Protein AF-A0A256BP93-F1 (afdb_monomer)

Secondary structure (DSSP, 8-state):
----SSSSTTSS-----------S-----S------PPPPPP----SS-SEEEE--HHHHHHHHHHHTT-HHHHHHHHHHTTIIIIITTHHHHHHHHHHHHHHTT---STTSHHHHHHHHHTTSS-B-TT--TTPPEEEEHHHHHHHHHHHHHHHHHHHHHHTSS-HHHHHHHHHHHHHHHH-HHHHHHHHHHHHHHHTT-

pLDDT: mean 73.93, std 20.54, range [26.75, 94.38]

Sequence (201 aa):
MKKIFLSILASVISFAGISPVFAGTAPVQPGCQTSSSPILLNIPPKAQSNLLSIDISNAIALLLNSANTNADISNVVVLLSNGNGSGTGVQTAQSALSASFANLGINVGAGSPASSLIDALTGLIPANFNAGDGQTQSVDLQKLFLAIESFNQIVNELANIANGSDPVAAEKALASLNALSTNQAFTTLSTTLASISKDLK

Structure (mmCIF, N/CA/C/O backbone):
data_AF-A0A256BP93-F1
#
_entry.id   AF-A0A256BP93-F1
#
loop_
_atom_site.group_PDB
_atom_site.id
_atom_site.type_symbol
_atom_site.label_atom_id
_atom_site.label_alt_id
_atom_site.label_comp_id
_atom_site.label_asym_id
_atom_site.label_entity_id
_atom_site.label_seq_id
_atom_site.pdbx_PDB_ins_code
_atom_site.Cartn_x
_atom_site.Cartn_y
_atom_site.Cartn_z
_atom_site.occupancy
_atom_site.B_iso_or_equiv
_atom_site.auth_seq_id
_atom_site.auth_comp_id
_atom_site.auth_asym_id
_atom_site.auth_atom_id
_atom_site.pdbx_PDB_model_num
ATOM 1 N N . MET A 1 1 ? 40.944 11.678 -2.476 1.00 37.34 1 MET A N 1
ATOM 2 C CA . MET A 1 1 ? 40.194 11.466 -1.217 1.00 37.34 1 MET A CA 1
ATOM 3 C C . MET A 1 1 ? 38.775 11.003 -1.547 1.00 37.34 1 MET A C 1
ATOM 5 O O . MET A 1 1 ? 37.973 11.833 -1.940 1.00 37.34 1 MET A O 1
ATOM 9 N N . LYS A 1 2 ? 38.478 9.696 -1.475 1.00 34.38 2 LYS A N 1
ATOM 10 C CA . LYS A 1 2 ? 37.119 9.122 -1.615 1.00 34.38 2 LYS A CA 1
ATOM 11 C C . LYS A 1 2 ? 37.065 7.780 -0.867 1.00 34.38 2 LYS A C 1
ATOM 13 O O . LYS A 1 2 ? 37.331 6.749 -1.469 1.00 34.38 2 LYS A O 1
ATOM 18 N N . LYS A 1 3 ? 36.824 7.797 0.450 1.00 35.94 3 LYS A N 1
ATOM 19 C CA . LYS A 1 3 ? 36.634 6.589 1.282 1.00 35.94 3 LYS A CA 1
ATOM 20 C C . LYS A 1 3 ? 35.800 6.889 2.544 1.00 35.94 3 LYS A C 1
ATOM 22 O O . LYS A 1 3 ? 36.335 6.744 3.629 1.00 35.94 3 LYS A O 1
ATOM 27 N N . ILE A 1 4 ? 34.542 7.345 2.447 1.00 41.62 4 ILE A N 1
ATOM 28 C CA . ILE A 1 4 ? 33.650 7.448 3.636 1.00 41.62 4 ILE A CA 1
ATOM 29 C C . ILE A 1 4 ? 32.151 7.305 3.272 1.00 41.62 4 ILE A C 1
ATOM 31 O O . ILE A 1 4 ? 31.358 8.167 3.615 1.00 41.62 4 ILE A O 1
ATOM 35 N N . PHE A 1 5 ? 31.721 6.247 2.570 1.00 34.34 5 PHE A N 1
ATOM 36 C CA . PHE A 1 5 ? 30.269 6.016 2.373 1.00 34.34 5 PHE A CA 1
ATOM 37 C C . PHE A 1 5 ? 29.809 4.553 2.484 1.00 34.34 5 PHE A C 1
ATOM 39 O O . PHE A 1 5 ? 28.690 4.235 2.107 1.00 34.34 5 PHE A O 1
ATOM 46 N N . LEU A 1 6 ? 30.627 3.658 3.054 1.00 32.50 6 LEU A N 1
ATOM 47 C CA . LEU A 1 6 ? 30.281 2.232 3.181 1.00 32.50 6 LEU A CA 1
ATOM 48 C C . LEU A 1 6 ? 29.902 1.775 4.605 1.00 32.50 6 LEU A C 1
ATOM 50 O O . LEU A 1 6 ? 29.834 0.577 4.848 1.00 32.50 6 LEU A O 1
ATOM 54 N N . SER A 1 7 ? 29.655 2.696 5.547 1.00 29.22 7 SER A N 1
ATOM 55 C CA . SER A 1 7 ? 29.463 2.345 6.971 1.00 29.22 7 SER A CA 1
ATOM 56 C C . SER A 1 7 ? 28.107 2.694 7.592 1.00 29.22 7 SER A C 1
ATOM 58 O O . SER A 1 7 ? 27.948 2.478 8.786 1.00 29.22 7 SER A O 1
ATOM 60 N N . ILE A 1 8 ? 27.116 3.181 6.837 1.00 37.47 8 ILE A N 1
ATOM 61 C CA . ILE A 1 8 ? 25.803 3.544 7.423 1.00 37.47 8 ILE A CA 1
ATOM 62 C C . ILE A 1 8 ? 24.703 2.500 7.129 1.00 37.47 8 ILE A C 1
ATOM 64 O O . ILE A 1 8 ? 23.657 2.519 7.762 1.00 37.47 8 ILE A O 1
ATOM 68 N N . LEU A 1 9 ? 24.941 1.507 6.260 1.00 32.66 9 LEU A N 1
ATOM 69 C CA . LEU A 1 9 ? 23.905 0.532 5.866 1.00 32.66 9 LEU A CA 1
ATOM 70 C C . LEU A 1 9 ? 23.869 -0.762 6.710 1.00 32.66 9 LEU A C 1
ATOM 72 O O . LEU A 1 9 ? 23.101 -1.667 6.413 1.00 32.66 9 LEU A O 1
ATOM 76 N N . ALA A 1 10 ? 24.679 -0.872 7.766 1.00 33.22 10 ALA A N 1
ATOM 77 C CA . ALA A 1 10 ? 24.781 -2.101 8.565 1.00 33.22 10 ALA A CA 1
ATOM 78 C C . ALA A 1 10 ? 24.051 -2.057 9.923 1.00 33.22 10 ALA A C 1
ATOM 80 O O . ALA A 1 10 ? 24.182 -3.007 10.690 1.00 33.22 10 ALA A O 1
ATOM 81 N N . SER A 1 11 ? 23.312 -0.990 10.264 1.00 29.69 11 SER A N 1
ATOM 82 C CA . SER A 1 11 ? 22.785 -0.826 11.633 1.00 29.69 11 SER A CA 1
ATOM 83 C C . SER A 1 11 ? 21.268 -0.872 11.806 1.00 29.69 11 SER A C 1
ATOM 85 O O . SER A 1 11 ? 20.808 -0.600 12.913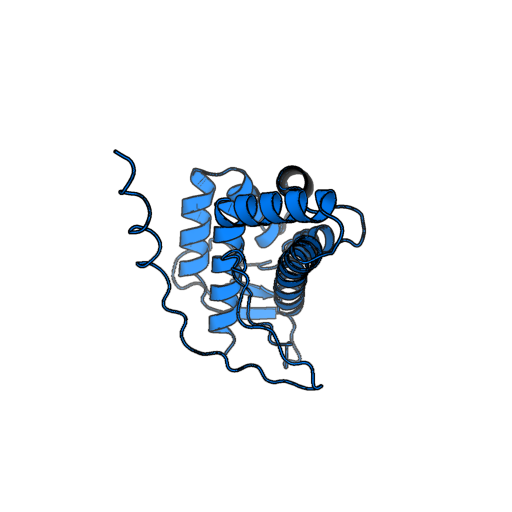 1.00 29.69 11 SER A O 1
ATOM 87 N N . VAL A 1 12 ? 20.466 -1.219 10.797 1.00 39.75 12 VAL A N 1
ATOM 88 C CA . VAL A 1 12 ? 19.022 -1.402 11.018 1.00 39.75 12 VAL A CA 1
ATOM 89 C C . VAL A 1 12 ? 18.515 -2.599 10.217 1.00 39.75 12 VAL A C 1
ATOM 91 O O . VAL A 1 12 ? 18.620 -2.630 8.997 1.00 39.75 12 VAL A O 1
ATOM 94 N N . ILE A 1 13 ? 17.924 -3.547 10.950 1.00 37.88 13 ILE A N 1
ATOM 95 C CA . ILE A 1 13 ? 17.252 -4.786 10.523 1.00 37.88 13 ILE A CA 1
ATOM 96 C C . ILE A 1 13 ? 18.172 -6.005 10.313 1.00 37.88 13 ILE A C 1
ATOM 98 O O . ILE A 1 13 ? 18.393 -6.497 9.210 1.00 37.88 13 ILE A O 1
ATOM 102 N N . SER A 1 14 ? 18.598 -6.596 11.430 1.00 28.48 14 SER A N 1
ATOM 103 C CA . SER A 1 14 ? 18.902 -8.028 11.498 1.00 28.48 14 SER A CA 1
ATOM 104 C C . SER A 1 14 ? 17.602 -8.830 11.341 1.00 28.48 14 SER A C 1
ATOM 106 O O . SER A 1 14 ? 16.957 -9.154 12.334 1.00 28.48 14 SER A O 1
ATOM 108 N N . PHE A 1 15 ? 17.201 -9.161 10.112 1.00 34.25 15 PHE A N 1
ATOM 109 C CA . PHE A 1 15 ? 16.265 -10.265 9.868 1.00 34.25 15 PHE A CA 1
ATOM 110 C C . PHE A 1 15 ? 17.076 -11.497 9.467 1.00 34.25 15 PHE A C 1
ATOM 112 O O . PHE A 1 15 ? 17.321 -11.776 8.297 1.00 34.25 15 PHE A O 1
ATOM 119 N N . ALA A 1 16 ? 17.551 -12.218 10.479 1.00 34.84 16 ALA A N 1
ATOM 120 C CA . ALA A 1 16 ? 18.048 -13.569 10.301 1.00 34.84 16 ALA A CA 1
ATOM 121 C C . ALA A 1 16 ? 16.851 -14.526 10.194 1.00 34.84 16 ALA A C 1
ATOM 123 O O . ALA A 1 16 ? 16.022 -14.584 11.098 1.00 34.84 16 ALA A O 1
ATOM 124 N N . GLY A 1 17 ? 16.808 -15.309 9.115 1.00 31.30 17 GLY A N 1
ATOM 125 C CA . GLY A 1 17 ? 16.142 -16.611 9.104 1.00 31.30 17 GLY A CA 1
ATOM 126 C C . GLY A 1 17 ? 14.740 -16.670 8.500 1.00 31.30 17 GLY A C 1
ATOM 127 O O . GLY A 1 17 ? 13.763 -16.833 9.220 1.00 31.30 17 GLY A O 1
ATOM 128 N N . ILE A 1 18 ? 14.660 -16.735 7.171 1.00 30.97 18 ILE A N 1
ATOM 129 C CA . ILE A 1 18 ? 13.741 -17.675 6.518 1.00 30.97 18 ILE A CA 1
ATOM 130 C C . ILE A 1 18 ? 14.537 -18.491 5.500 1.00 30.97 18 ILE A C 1
ATOM 132 O O . ILE A 1 18 ? 15.129 -17.960 4.566 1.00 30.97 18 ILE A O 1
ATOM 136 N N . SER A 1 19 ? 14.614 -19.796 5.757 1.00 26.75 19 SER A N 1
ATOM 137 C CA . SER A 1 19 ? 15.169 -20.780 4.828 1.00 26.75 19 SER A CA 1
ATOM 138 C C . SER A 1 19 ? 14.304 -20.834 3.562 1.00 26.75 19 SER A C 1
ATOM 140 O O . SER A 1 19 ? 13.080 -20.733 3.679 1.00 26.75 19 SER A O 1
ATOM 142 N N . PRO A 1 20 ? 14.883 -21.032 2.366 1.00 37.22 20 PRO A N 1
ATOM 143 C CA . PRO A 1 20 ? 14.096 -21.206 1.158 1.00 37.22 20 PRO A CA 1
ATOM 144 C C . PRO A 1 20 ? 13.461 -22.600 1.187 1.00 37.22 20 PRO A C 1
ATOM 146 O O . PRO A 1 20 ? 14.155 -23.613 1.103 1.00 37.22 20 PRO A O 1
ATOM 149 N N . VAL A 1 21 ? 12.136 -22.673 1.298 1.00 31.62 21 VAL A N 1
ATOM 150 C CA . VAL A 1 21 ? 11.412 -23.901 0.950 1.00 31.62 21 VAL A CA 1
ATOM 151 C C . VAL A 1 21 ? 11.344 -23.945 -0.574 1.00 31.62 21 VAL A C 1
ATOM 153 O O . VAL A 1 21 ? 10.449 -23.380 -1.195 1.00 31.62 21 VAL A O 1
ATOM 156 N N . PHE A 1 22 ? 12.357 -24.569 -1.174 1.00 36.31 22 PHE A N 1
ATOM 157 C CA . PHE A 1 22 ? 12.370 -24.946 -2.583 1.00 36.31 22 PHE A CA 1
ATOM 158 C C . PHE A 1 22 ? 11.356 -26.069 -2.826 1.00 36.31 22 PHE A C 1
ATOM 160 O O . PHE A 1 22 ? 11.471 -27.150 -2.250 1.00 36.31 22 PHE A O 1
ATOM 167 N N . ALA A 1 23 ? 10.439 -25.857 -3.765 1.00 31.73 23 ALA A N 1
ATOM 168 C CA . ALA A 1 23 ? 9.921 -26.929 -4.602 1.00 31.73 23 ALA A CA 1
ATOM 169 C C . ALA A 1 23 ? 10.360 -26.624 -6.040 1.00 31.73 23 ALA A C 1
ATOM 171 O O . ALA A 1 23 ? 9.904 -25.653 -6.633 1.00 31.73 23 ALA A O 1
ATOM 172 N N . GLY A 1 24 ? 11.270 -27.439 -6.578 1.00 28.80 24 GLY A N 1
ATOM 173 C CA . GLY A 1 24 ? 11.718 -27.366 -7.973 1.00 28.80 24 GLY A CA 1
ATOM 174 C C . GLY A 1 24 ? 13.137 -26.821 -8.140 1.00 28.80 24 GLY A C 1
ATOM 175 O O . GLY A 1 24 ? 13.420 -25.657 -7.890 1.00 28.80 24 GLY A O 1
ATOM 176 N N . THR A 1 25 ? 14.041 -27.697 -8.562 1.00 36.97 25 THR A N 1
ATOM 177 C CA . THR A 1 25 ? 15.478 -27.484 -8.759 1.00 36.97 25 THR A CA 1
ATOM 178 C C . THR A 1 25 ? 15.810 -26.374 -9.763 1.00 36.97 25 THR A C 1
ATOM 180 O O . THR A 1 25 ? 15.663 -26.570 -10.968 1.00 36.97 25 THR A O 1
ATOM 183 N N . ALA A 1 26 ? 16.374 -25.267 -9.280 1.00 30.84 26 ALA A N 1
ATOM 184 C CA . ALA A 1 26 ? 17.277 -24.409 -10.046 1.00 30.84 26 ALA A CA 1
ATOM 185 C C . ALA A 1 26 ? 18.326 -23.813 -9.083 1.00 30.84 26 ALA A C 1
ATOM 187 O O . ALA A 1 26 ? 17.942 -23.273 -8.043 1.00 30.84 26 ALA A O 1
ATOM 188 N N . PRO A 1 27 ? 19.639 -23.931 -9.359 1.00 34.41 27 PRO A N 1
ATOM 189 C CA . PRO A 1 27 ? 20.664 -23.361 -8.495 1.00 34.41 27 PRO A CA 1
ATOM 190 C C . PRO A 1 27 ? 20.625 -21.833 -8.607 1.00 34.41 27 PRO A C 1
ATOM 192 O O . PRO A 1 27 ? 20.963 -21.264 -9.642 1.00 34.41 27 PRO A O 1
ATOM 195 N N . VAL A 1 28 ? 20.196 -21.166 -7.536 1.00 32.66 28 VAL A N 1
ATOM 196 C CA . VAL A 1 28 ? 20.256 -19.705 -7.427 1.00 32.66 28 VAL A CA 1
ATOM 197 C C . VAL A 1 28 ? 21.718 -19.308 -7.241 1.00 32.66 28 VAL A C 1
ATOM 199 O O . VAL A 1 28 ? 22.362 -19.672 -6.257 1.00 32.66 28 VAL A O 1
ATOM 202 N N . GLN A 1 29 ? 22.243 -18.583 -8.225 1.00 28.38 29 GLN A N 1
ATOM 203 C CA . GLN A 1 29 ? 23.582 -18.014 -8.215 1.00 28.38 29 GLN A CA 1
ATOM 204 C C . GLN A 1 29 ? 23.707 -16.993 -7.065 1.00 28.38 29 GLN A C 1
ATOM 206 O O . GLN A 1 29 ? 22.918 -16.046 -7.004 1.00 28.38 29 GLN A O 1
ATOM 211 N N . PRO A 1 30 ? 24.682 -17.140 -6.150 1.00 36.59 30 PRO A N 1
ATOM 212 C CA . PRO A 1 30 ? 24.922 -16.164 -5.099 1.00 36.59 30 PRO A CA 1
ATOM 213 C C . PRO A 1 30 ? 25.643 -14.961 -5.708 1.00 36.59 30 PRO A C 1
ATOM 215 O O . PRO A 1 30 ? 26.850 -14.990 -5.933 1.00 36.59 30 PRO A O 1
ATOM 218 N N . GLY A 1 31 ? 24.891 -13.904 -6.005 1.00 37.81 31 GLY A N 1
ATOM 219 C CA . GLY A 1 31 ? 25.471 -12.637 -6.435 1.00 37.81 31 GLY A CA 1
ATOM 220 C C . GLY A 1 31 ? 24.555 -11.820 -7.328 1.00 37.81 31 GLY A C 1
ATOM 221 O O . GLY A 1 31 ? 24.750 -11.801 -8.533 1.00 37.81 31 GLY A O 1
ATOM 222 N N . CYS A 1 32 ? 23.596 -11.123 -6.726 1.00 31.23 32 CYS A N 1
ATOM 223 C CA . CYS A 1 32 ? 23.203 -9.775 -7.128 1.00 31.23 32 CYS A CA 1
ATOM 224 C C . CYS A 1 32 ? 22.372 -9.183 -5.992 1.00 31.23 32 CYS A C 1
ATOM 226 O O . CYS A 1 32 ? 21.470 -9.828 -5.464 1.00 31.23 32 CYS A O 1
ATOM 228 N N . GLN A 1 33 ? 22.760 -7.992 -5.544 1.00 35.41 33 GLN A N 1
ATOM 229 C CA . GLN A 1 33 ? 22.125 -7.298 -4.436 1.00 35.41 33 GLN A CA 1
ATOM 230 C C . GLN A 1 33 ? 20.677 -6.986 -4.811 1.00 35.41 33 GLN A C 1
ATOM 232 O O . GLN A 1 33 ? 20.420 -6.117 -5.639 1.00 35.41 33 GLN A O 1
ATOM 237 N N . THR A 1 34 ? 19.736 -7.698 -4.199 1.00 40.28 34 THR A N 1
ATOM 238 C CA . THR A 1 34 ? 18.331 -7.315 -4.222 1.00 40.28 34 THR A CA 1
ATOM 239 C C . THR A 1 34 ? 18.196 -6.040 -3.405 1.00 40.28 34 THR A C 1
ATOM 241 O O . THR A 1 34 ? 18.600 -5.995 -2.240 1.00 40.28 34 THR A O 1
ATOM 244 N N . SER A 1 35 ? 17.656 -5.002 -4.032 1.00 39.03 35 SER A N 1
ATOM 245 C CA . SER A 1 35 ? 17.086 -3.841 -3.362 1.00 39.03 35 SER A CA 1
ATOM 246 C C . SER A 1 35 ? 16.358 -4.267 -2.086 1.00 39.03 35 SER A C 1
ATOM 248 O O . SER A 1 35 ? 15.567 -5.208 -2.072 1.00 39.03 35 SER A O 1
ATOM 250 N N . SER A 1 36 ? 16.667 -3.583 -0.991 1.00 43.09 36 SER A N 1
ATOM 251 C CA . SER A 1 36 ? 16.151 -3.811 0.359 1.00 43.09 36 SER A CA 1
ATOM 252 C C . SER A 1 36 ? 14.689 -3.365 0.506 1.00 43.09 36 SER A C 1
ATOM 254 O O . SER A 1 36 ? 14.348 -2.597 1.403 1.00 43.09 36 SER A O 1
ATOM 256 N N . SER A 1 37 ? 13.822 -3.810 -0.402 1.00 46.88 37 SER A N 1
ATOM 257 C CA . SER A 1 37 ? 12.376 -3.655 -0.290 1.00 46.88 37 SER A CA 1
ATOM 258 C C . SER A 1 37 ? 11.826 -4.822 0.543 1.00 46.88 37 SER A C 1
ATOM 260 O O . SER A 1 37 ? 12.152 -5.975 0.257 1.00 46.88 37 SER A O 1
ATOM 262 N N . PRO A 1 38 ? 11.032 -4.562 1.594 1.00 57.81 38 PRO A N 1
ATOM 263 C CA . PRO A 1 38 ? 10.507 -5.618 2.454 1.00 57.81 38 PRO A CA 1
ATOM 264 C C . PRO A 1 38 ? 9.572 -6.549 1.666 1.00 57.81 38 PRO A C 1
ATOM 266 O O . PRO A 1 38 ? 8.728 -6.075 0.916 1.00 57.81 38 PRO A O 1
ATOM 269 N N . ILE A 1 39 ? 9.693 -7.866 1.857 1.00 67.44 39 ILE A N 1
ATOM 270 C CA . ILE A 1 39 ? 8.685 -8.852 1.435 1.00 67.44 39 ILE A CA 1
ATOM 271 C C . ILE A 1 39 ? 7.891 -9.251 2.676 1.00 67.44 39 ILE A C 1
ATOM 273 O O . ILE A 1 39 ? 8.468 -9.622 3.700 1.00 67.44 39 ILE A O 1
ATOM 277 N N . LEU A 1 40 ? 6.567 -9.159 2.597 1.00 68.25 40 LEU A N 1
ATOM 278 C CA . LEU A 1 40 ? 5.666 -9.439 3.708 1.00 68.25 40 LEU A CA 1
ATOM 279 C C . LEU A 1 40 ? 5.287 -10.923 3.741 1.00 68.25 40 LEU A C 1
ATOM 281 O O . LEU A 1 40 ? 5.015 -11.536 2.708 1.00 68.25 40 LEU A O 1
ATOM 285 N N . LEU A 1 41 ? 5.234 -11.515 4.935 1.00 67.44 41 LEU A N 1
ATOM 286 C CA . LEU A 1 41 ? 4.726 -12.876 5.094 1.00 67.44 41 LEU A CA 1
ATOM 287 C C . LEU A 1 41 ? 3.217 -12.887 4.822 1.00 67.44 41 LEU A C 1
ATOM 289 O O . LEU A 1 41 ? 2.474 -12.181 5.497 1.00 67.44 41 LEU A O 1
ATOM 293 N N . ASN A 1 42 ? 2.767 -13.714 3.877 1.00 57.09 42 ASN A N 1
ATOM 294 C CA . ASN A 1 42 ? 1.348 -13.856 3.565 1.00 57.09 42 ASN A CA 1
ATOM 295 C C . ASN A 1 42 ? 0.780 -15.142 4.183 1.00 57.09 42 ASN A C 1
ATOM 297 O O . ASN A 1 42 ? 1.268 -16.235 3.890 1.00 57.09 42 ASN A O 1
ATOM 301 N N . ILE A 1 43 ? -0.233 -15.020 5.044 1.00 60.91 43 ILE A N 1
ATOM 302 C CA . ILE A 1 43 ? -0.912 -16.159 5.675 1.00 60.91 43 ILE A CA 1
ATOM 303 C C . ILE A 1 43 ? -2.372 -16.135 5.218 1.00 60.91 43 ILE A C 1
ATOM 305 O O . ILE A 1 43 ? -3.081 -15.185 5.550 1.00 60.91 43 ILE A O 1
ATOM 309 N N . PRO A 1 44 ? -2.846 -17.152 4.474 1.00 59.59 44 PRO A N 1
ATOM 310 C CA . PRO A 1 44 ? -4.236 -17.192 4.047 1.00 59.59 44 PRO A CA 1
ATOM 311 C C . PRO A 1 44 ? -5.171 -17.294 5.263 1.00 59.59 44 PRO A C 1
ATOM 313 O O . PRO A 1 44 ? -4.854 -18.017 6.219 1.00 59.59 44 PRO A O 1
ATOM 316 N N . PRO A 1 45 ? -6.326 -16.605 5.246 1.00 56.31 45 PRO A N 1
ATOM 317 C CA . PRO A 1 45 ? -7.283 -16.666 6.341 1.00 56.31 45 PRO A CA 1
ATOM 318 C C . PRO A 1 45 ? -7.807 -18.099 6.526 1.00 56.31 45 PRO A C 1
ATOM 320 O O . PRO A 1 45 ? -8.177 -18.770 5.565 1.00 56.31 45 PRO A O 1
ATOM 323 N N . LYS A 1 46 ? -7.835 -18.576 7.779 1.00 55.44 46 LYS A N 1
ATOM 324 C CA . LYS A 1 46 ? -8.340 -19.913 8.157 1.00 55.44 46 LYS A CA 1
ATOM 325 C C . LYS A 1 46 ? -9.755 -19.901 8.769 1.00 55.44 46 LYS A C 1
ATOM 327 O O . LYS A 1 46 ? -10.281 -20.970 9.063 1.00 55.44 46 LYS A O 1
ATOM 332 N N . ALA A 1 47 ? -10.352 -18.729 9.011 1.00 52.88 47 ALA A N 1
ATOM 333 C CA . ALA A 1 47 ? -11.570 -18.569 9.819 1.00 52.88 47 ALA A CA 1
ATOM 334 C C . ALA A 1 47 ? -12.866 -18.402 8.993 1.00 52.88 47 ALA A C 1
ATOM 336 O O . ALA A 1 47 ? -12.827 -17.958 7.852 1.00 52.88 47 ALA A O 1
ATOM 337 N N . GLN A 1 48 ? -14.023 -18.710 9.606 1.00 53.00 48 GLN A N 1
ATOM 338 C CA . GLN A 1 48 ? -15.377 -18.517 9.043 1.00 53.00 48 GLN A CA 1
ATOM 339 C C . GLN A 1 48 ? -15.848 -17.045 8.998 1.00 53.00 48 GLN A C 1
ATOM 341 O O . GLN A 1 48 ? -16.841 -16.757 8.335 1.00 53.00 48 GLN A O 1
ATOM 346 N N . SER A 1 49 ? -15.172 -16.125 9.701 1.00 62.22 49 SER A N 1
ATOM 347 C CA . SER A 1 49 ? -15.464 -14.681 9.698 1.00 62.22 49 SER A CA 1
ATOM 348 C C . SER A 1 49 ? -14.320 -13.915 9.044 1.00 62.22 49 SER A C 1
ATOM 350 O O . SER A 1 49 ? -13.164 -14.099 9.425 1.00 62.22 49 SER A O 1
ATOM 352 N N . ASN A 1 50 ? -14.651 -13.027 8.102 1.00 75.88 50 ASN A N 1
ATOM 353 C CA . ASN A 1 50 ? -13.681 -12.144 7.452 1.00 75.88 50 ASN A CA 1
ATOM 354 C C . ASN A 1 50 ? -13.242 -10.988 8.357 1.00 75.88 50 ASN A C 1
ATOM 356 O O . ASN A 1 50 ? -12.162 -10.451 8.151 1.00 75.88 50 ASN A O 1
ATOM 360 N N . LEU A 1 51 ? -14.047 -10.611 9.355 1.00 81.56 51 LEU A N 1
ATOM 361 C CA . LEU A 1 51 ? -13.696 -9.559 10.306 1.00 81.56 51 LEU A CA 1
ATOM 362 C C . LEU A 1 51 ? -13.090 -10.165 11.566 1.00 81.56 51 LEU A C 1
ATOM 364 O O . LEU A 1 51 ? -13.678 -11.068 12.173 1.00 81.56 51 LEU A O 1
ATOM 368 N N . LEU A 1 52 ? -11.942 -9.626 11.965 1.00 82.44 52 LEU A N 1
ATOM 369 C CA . LEU A 1 52 ? -11.249 -9.969 13.195 1.00 82.44 52 LEU A CA 1
ATOM 370 C C . LEU A 1 52 ? -11.069 -8.723 14.062 1.00 82.44 52 LEU A C 1
ATOM 372 O O . LEU A 1 52 ? -10.579 -7.701 13.590 1.00 82.44 52 LEU A O 1
ATOM 376 N N . SER A 1 53 ? -11.433 -8.824 15.338 1.00 83.81 53 SER A N 1
ATOM 377 C CA . SER A 1 53 ? -11.162 -7.778 16.325 1.00 83.81 53 SER A CA 1
ATOM 378 C C . SER A 1 53 ? -9.780 -7.990 16.937 1.00 83.81 53 SER A C 1
ATOM 380 O O . SER A 1 53 ? -9.575 -8.980 17.638 1.00 83.81 53 SER A O 1
ATOM 382 N N . ILE A 1 54 ? -8.848 -7.069 16.688 1.00 81.19 54 ILE A N 1
ATOM 383 C CA . ILE A 1 54 ? -7.467 -7.127 17.195 1.00 81.19 54 ILE A CA 1
ATOM 384 C C . ILE A 1 54 ? -7.031 -5.793 17.799 1.00 81.19 54 ILE A C 1
ATOM 386 O O . ILE A 1 54 ? -7.486 -4.729 17.375 1.00 81.19 54 ILE A O 1
ATOM 390 N N . ASP A 1 55 ? -6.138 -5.835 18.785 1.00 82.50 55 ASP A N 1
ATOM 391 C CA . ASP A 1 55 ? -5.497 -4.628 19.308 1.00 82.50 55 ASP A CA 1
ATOM 392 C C . ASP A 1 55 ? -4.269 -4.273 18.462 1.00 82.50 55 ASP A C 1
ATOM 394 O O . ASP A 1 55 ? -3.196 -4.844 18.619 1.00 82.50 55 ASP A O 1
ATOM 398 N N . ILE A 1 56 ? -4.449 -3.309 17.561 1.00 81.19 56 ILE A N 1
ATOM 399 C CA . ILE A 1 56 ? -3.387 -2.722 16.729 1.00 81.19 56 ILE A CA 1
ATOM 400 C C . ILE A 1 56 ? -3.206 -1.229 17.034 1.00 81.19 56 ILE A C 1
ATOM 402 O O . ILE A 1 56 ? -2.741 -0.467 16.182 1.00 81.19 56 ILE A O 1
ATOM 406 N N . SER A 1 57 ? -3.571 -0.795 18.247 1.00 80.31 57 SER A N 1
ATOM 407 C CA . SER A 1 57 ? -3.582 0.620 18.655 1.00 80.31 57 SER A CA 1
ATOM 408 C C . SER A 1 57 ? -2.236 1.307 18.394 1.00 80.31 57 SER A C 1
ATOM 410 O O . SER A 1 57 ? -2.191 2.399 17.831 1.00 80.31 57 SER A O 1
ATOM 412 N N . ASN A 1 58 ? -1.126 0.615 18.675 1.00 81.00 58 ASN A N 1
ATOM 413 C CA . ASN A 1 58 ? 0.229 1.117 18.422 1.00 81.00 58 ASN A CA 1
ATOM 414 C C . ASN A 1 58 ? 0.514 1.351 16.928 1.00 81.00 58 ASN A C 1
ATOM 416 O O . ASN A 1 58 ? 1.113 2.363 16.563 1.00 81.00 58 ASN A O 1
ATOM 420 N N . ALA A 1 59 ? 0.084 0.436 16.052 1.00 83.00 59 ALA A N 1
ATOM 421 C CA . ALA A 1 59 ? 0.280 0.574 14.609 1.00 83.00 59 ALA A CA 1
ATOM 422 C C . ALA A 1 59 ? -0.545 1.743 14.046 1.00 83.00 59 ALA A C 1
ATOM 424 O O . ALA A 1 59 ? -0.049 2.504 13.214 1.00 83.00 59 ALA A O 1
ATOM 425 N N . ILE A 1 60 ? -1.772 1.925 14.547 1.00 85.19 60 ILE A N 1
ATOM 426 C CA . ILE A 1 60 ? -2.640 3.054 14.191 1.00 85.19 60 ILE A CA 1
ATOM 427 C C . ILE A 1 60 ? -2.059 4.379 14.690 1.00 85.19 60 ILE A C 1
ATOM 429 O O . ILE A 1 60 ? -2.001 5.337 13.923 1.00 85.19 60 ILE A O 1
ATOM 433 N N . ALA A 1 61 ? -1.561 4.439 15.927 1.00 83.75 61 ALA A N 1
ATOM 434 C CA . ALA A 1 61 ? -0.946 5.644 16.480 1.00 83.75 61 ALA A CA 1
ATOM 435 C C . ALA A 1 61 ? 0.291 6.083 15.674 1.00 83.75 61 ALA A C 1
ATOM 437 O O . ALA A 1 61 ? 0.432 7.259 15.336 1.00 83.75 61 ALA A O 1
ATOM 438 N N . LEU A 1 62 ? 1.167 5.141 15.303 1.00 83.75 62 LEU A N 1
ATOM 439 C CA . LEU A 1 62 ? 2.330 5.422 14.449 1.00 83.75 62 LEU A CA 1
ATOM 440 C C . LEU A 1 62 ? 1.920 5.942 13.064 1.00 83.75 62 LEU A C 1
ATOM 442 O O . LEU A 1 62 ? 2.520 6.898 12.557 1.00 83.75 62 LEU A O 1
ATOM 446 N N . LEU A 1 63 ? 0.889 5.338 12.470 1.00 86.38 63 LEU A N 1
ATOM 447 C CA . LEU A 1 63 ? 0.351 5.752 11.179 1.00 86.38 63 LEU A CA 1
ATOM 448 C C . LEU A 1 63 ? -0.235 7.171 11.245 1.00 86.38 63 LEU A C 1
ATOM 450 O O . LEU A 1 63 ? 0.118 8.015 10.424 1.00 86.38 63 LEU A O 1
ATOM 454 N N . LEU A 1 64 ? -1.072 7.456 12.246 1.00 88.06 64 LEU A N 1
ATOM 455 C CA . LEU A 1 64 ? -1.700 8.764 12.456 1.00 88.06 64 LEU A CA 1
ATOM 456 C C . LEU A 1 64 ? -0.676 9.870 12.721 1.00 88.06 64 LEU A C 1
ATOM 458 O O . LEU A 1 64 ? -0.770 10.952 12.144 1.00 88.06 64 LEU A O 1
ATOM 462 N N . ASN A 1 65 ? 0.346 9.593 13.533 1.00 86.50 65 ASN A N 1
ATOM 463 C CA . ASN A 1 65 ? 1.430 10.544 13.780 1.00 86.50 65 ASN A CA 1
ATOM 464 C C . ASN A 1 65 ? 2.185 10.891 12.490 1.00 86.50 65 ASN A C 1
ATOM 466 O O . ASN A 1 65 ? 2.545 12.049 12.275 1.00 86.50 65 ASN A O 1
ATOM 470 N N . SER A 1 66 ? 2.385 9.902 11.617 1.00 85.94 66 SER A N 1
ATOM 471 C CA . SER A 1 66 ? 3.050 10.089 10.324 1.00 85.94 66 SER A CA 1
ATOM 472 C C . SER A 1 66 ? 2.152 10.793 9.294 1.00 85.94 66 SER A C 1
ATOM 474 O O . SER A 1 66 ? 2.649 11.539 8.452 1.00 85.94 66 SER A O 1
ATOM 476 N N . ALA A 1 67 ? 0.830 10.616 9.375 1.00 85.56 67 ALA A N 1
ATOM 477 C CA . ALA A 1 67 ? -0.141 11.270 8.494 1.00 85.56 67 ALA A CA 1
ATOM 478 C C . ALA A 1 67 ? -0.157 12.801 8.643 1.00 85.56 67 ALA A C 1
ATOM 480 O O . ALA A 1 67 ? -0.423 13.510 7.675 1.00 85.56 67 ALA A O 1
ATOM 481 N N . ASN A 1 68 ? 0.187 13.322 9.826 1.00 84.19 68 ASN A N 1
ATOM 482 C CA . ASN A 1 68 ? 0.235 14.766 10.086 1.00 84.19 68 ASN A CA 1
ATOM 483 C C . ASN A 1 68 ? 1.311 15.505 9.274 1.00 84.19 68 ASN A C 1
ATOM 485 O O . ASN A 1 68 ? 1.245 16.724 9.132 1.00 84.19 68 ASN A O 1
ATOM 489 N N . THR A 1 69 ? 2.318 14.790 8.766 1.00 84.69 69 THR A N 1
ATOM 490 C CA . THR A 1 69 ? 3.465 15.379 8.058 1.00 84.69 69 THR A CA 1
ATOM 491 C C . THR A 1 69 ? 3.610 14.882 6.621 1.00 84.69 69 THR A C 1
ATOM 493 O O . THR A 1 69 ? 4.449 15.400 5.885 1.00 84.69 69 THR A O 1
ATOM 496 N N . ASN A 1 70 ? 2.787 13.918 6.194 1.00 88.62 70 ASN A N 1
ATOM 497 C CA . ASN A 1 70 ? 2.866 13.308 4.872 1.00 88.62 70 ASN A CA 1
ATOM 498 C C . ASN A 1 70 ? 1.464 13.054 4.286 1.00 88.62 70 ASN A C 1
ATOM 500 O O . ASN A 1 70 ? 0.685 12.255 4.810 1.00 88.62 70 ASN A O 1
ATOM 504 N N . ALA A 1 71 ? 1.160 13.715 3.166 1.00 88.62 71 ALA A N 1
ATOM 505 C CA . ALA A 1 71 ? -0.145 13.636 2.511 1.00 88.62 71 ALA A CA 1
ATOM 506 C C . ALA A 1 71 ? -0.474 12.229 1.981 1.00 88.62 71 ALA A C 1
ATOM 508 O O . ALA A 1 71 ? -1.623 11.806 2.073 1.00 88.62 71 ALA A O 1
ATOM 509 N N . ASP A 1 72 ? 0.515 11.477 1.492 1.00 89.12 72 ASP A N 1
ATOM 510 C CA . ASP A 1 72 ? 0.299 10.107 1.012 1.00 89.12 72 ASP A CA 1
ATOM 511 C C . ASP A 1 72 ? -0.073 9.170 2.166 1.00 89.12 72 ASP A C 1
ATOM 513 O O . ASP A 1 72 ? -0.951 8.321 2.021 1.00 89.12 72 ASP A O 1
ATOM 517 N N . ILE A 1 73 ? 0.519 9.371 3.347 1.00 89.12 73 ILE A N 1
ATOM 518 C CA . ILE A 1 73 ? 0.151 8.620 4.555 1.00 89.12 73 ILE A CA 1
ATOM 519 C C . ILE A 1 73 ? -1.259 9.003 5.026 1.00 89.12 73 ILE A C 1
ATOM 521 O O . ILE A 1 73 ? -2.032 8.131 5.418 1.00 89.12 73 ILE A O 1
ATOM 525 N N . SER A 1 74 ? -1.632 10.281 4.930 1.00 89.75 74 SER A N 1
ATOM 526 C CA . SER A 1 74 ? -3.009 10.727 5.189 1.00 89.75 74 SER A CA 1
ATOM 527 C C . SER A 1 74 ? -4.016 10.062 4.242 1.00 89.75 74 SER A C 1
ATOM 529 O O . SER A 1 74 ? -5.063 9.583 4.678 1.00 89.75 74 SER A O 1
ATOM 531 N N . ASN A 1 75 ? -3.670 9.917 2.959 1.00 91.69 75 ASN A N 1
ATOM 532 C CA . ASN A 1 75 ? -4.493 9.177 2.004 1.00 91.69 75 ASN A CA 1
ATOM 533 C C . ASN A 1 75 ? -4.623 7.699 2.400 1.00 91.69 75 ASN A C 1
ATOM 535 O O . ASN A 1 75 ? -5.735 7.178 2.407 1.00 91.69 75 ASN A O 1
ATOM 539 N N . VAL A 1 76 ? -3.533 7.038 2.811 1.00 91.31 76 VAL A N 1
ATOM 540 C CA . VAL A 1 76 ? -3.586 5.658 3.334 1.00 91.31 76 VAL A CA 1
ATOM 541 C C . VAL A 1 76 ? -4.540 5.555 4.527 1.00 91.31 76 VAL A C 1
ATOM 543 O O . VAL A 1 76 ? -5.361 4.644 4.557 1.00 91.31 76 VAL A O 1
ATOM 546 N N . VAL A 1 77 ? -4.498 6.500 5.471 1.00 91.38 77 VAL A N 1
ATOM 547 C CA . VAL A 1 77 ? -5.430 6.550 6.612 1.00 91.38 77 VAL A CA 1
ATOM 548 C C . VAL A 1 77 ? -6.890 6.601 6.151 1.00 91.38 77 VAL A C 1
ATOM 550 O O . VAL A 1 77 ? -7.707 5.816 6.634 1.00 91.38 77 VAL A O 1
ATOM 553 N N . VAL A 1 78 ? -7.214 7.480 5.197 1.00 91.50 78 VAL A N 1
ATOM 554 C CA . VAL A 1 78 ? -8.571 7.598 4.635 1.00 91.50 78 VAL A CA 1
ATOM 555 C C . VAL A 1 78 ? -9.015 6.292 3.978 1.00 91.50 78 VAL A C 1
ATOM 557 O O . VAL A 1 78 ? -10.166 5.888 4.153 1.00 91.50 78 VAL A O 1
ATOM 560 N N . LEU A 1 79 ? -8.122 5.614 3.248 1.00 92.75 79 LEU A N 1
ATOM 561 C CA . LEU A 1 79 ? -8.430 4.319 2.640 1.00 92.75 79 LEU A CA 1
ATOM 562 C C . LEU A 1 79 ? -8.694 3.263 3.710 1.00 92.75 79 LEU A C 1
ATOM 564 O O . LEU A 1 79 ? -9.763 2.659 3.690 1.00 92.75 79 LEU A O 1
ATOM 568 N N . LEU A 1 80 ? -7.785 3.088 4.674 1.00 91.75 80 LEU A N 1
ATOM 569 C CA . LEU A 1 80 ? -7.914 2.077 5.728 1.00 91.75 80 LEU A CA 1
AT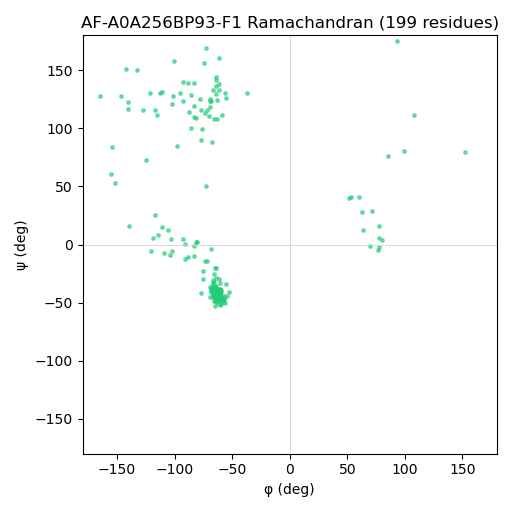OM 570 C C . LEU A 1 80 ? -9.238 2.198 6.484 1.00 91.75 80 LEU A C 1
ATOM 572 O O . LEU A 1 80 ? -9.907 1.185 6.687 1.00 91.75 80 LEU A O 1
ATOM 576 N N . SER A 1 81 ? -9.639 3.421 6.840 1.00 89.81 81 SER A N 1
ATOM 577 C CA . SER A 1 81 ? -10.874 3.688 7.586 1.00 89.81 81 SER A CA 1
ATOM 578 C C . SER A 1 81 ? -12.137 3.764 6.721 1.00 89.81 81 SER A C 1
ATOM 580 O O . SER A 1 81 ? -13.229 3.997 7.245 1.00 89.81 81 SER A O 1
ATOM 582 N N . ASN A 1 82 ? -12.015 3.614 5.396 1.00 88.31 82 ASN A N 1
ATOM 583 C CA . ASN A 1 82 ? -13.090 3.865 4.429 1.00 88.31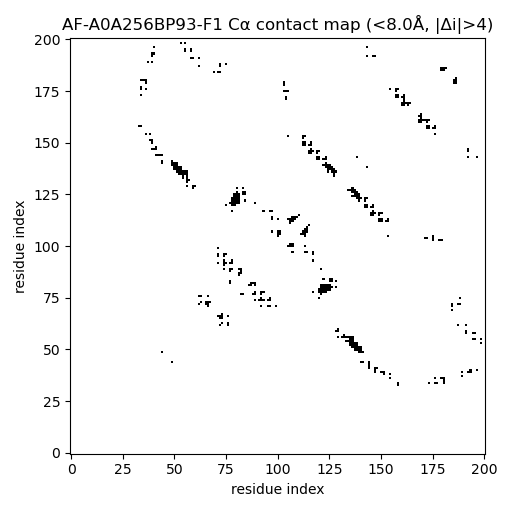 82 ASN A CA 1
ATOM 584 C C . ASN A 1 82 ? -13.740 5.258 4.605 1.00 88.31 82 ASN A C 1
ATOM 586 O O . ASN A 1 82 ? -14.968 5.404 4.588 1.00 88.31 82 ASN A O 1
ATOM 590 N N . GLY A 1 83 ? -12.928 6.284 4.878 1.00 79.50 83 GLY A N 1
ATOM 591 C CA . GLY A 1 83 ? -13.413 7.619 5.239 1.00 79.50 83 GLY A CA 1
ATOM 592 C C . GLY A 1 83 ? -14.272 7.607 6.511 1.00 79.50 83 GLY A C 1
ATOM 593 O O . GLY A 1 83 ? -15.331 8.240 6.548 1.00 79.50 83 GLY A O 1
ATOM 594 N N . ASN A 1 84 ? -13.860 6.830 7.520 1.00 75.88 84 ASN A N 1
ATOM 595 C CA . ASN A 1 84 ? -14.607 6.536 8.752 1.00 75.88 84 ASN A CA 1
ATOM 596 C C . ASN A 1 84 ? -16.025 5.995 8.488 1.00 75.88 84 ASN A C 1
ATOM 598 O O . ASN A 1 84 ? -16.993 6.407 9.126 1.00 75.88 84 ASN A O 1
ATOM 602 N N . GLY A 1 85 ? -16.162 5.120 7.489 1.00 68.69 85 GLY A N 1
ATOM 603 C CA . GLY A 1 85 ? -17.438 4.516 7.090 1.00 68.69 85 GLY A CA 1
ATOM 604 C C . GLY A 1 85 ? -18.369 5.419 6.271 1.00 68.69 85 GLY A C 1
ATOM 605 O O . GLY A 1 85 ? -19.423 4.957 5.840 1.00 68.69 85 GLY A O 1
ATOM 606 N N . SER A 1 86 ? -17.997 6.680 6.016 1.00 70.31 86 SER A N 1
ATOM 607 C CA . SER A 1 86 ? -18.801 7.613 5.209 1.00 70.31 86 SER A CA 1
ATOM 608 C C . SER A 1 86 ? -18.455 7.601 3.715 1.00 70.31 86 SER A C 1
ATOM 610 O O . SER A 1 86 ? -19.167 8.210 2.920 1.00 70.31 86 SER A O 1
ATOM 612 N N . GLY A 1 87 ? -17.336 6.976 3.325 1.00 76.50 87 GLY A N 1
ATOM 613 C CA . GLY A 1 87 ? -16.804 7.036 1.959 1.00 76.50 87 GLY A CA 1
ATOM 614 C C . GLY A 1 87 ? -16.245 8.409 1.554 1.00 76.50 87 GLY A C 1
ATOM 615 O O . GLY A 1 87 ? -15.722 8.567 0.449 1.00 76.50 87 GLY A O 1
ATOM 616 N N . THR A 1 88 ? -16.314 9.413 2.434 1.00 83.94 88 THR A N 1
ATOM 617 C CA . THR A 1 88 ? -15.832 10.769 2.154 1.00 83.94 88 THR A CA 1
ATOM 618 C C . THR A 1 88 ? -14.323 10.766 1.942 1.00 83.94 88 THR A C 1
ATOM 620 O O . THR A 1 88 ? -13.571 10.236 2.756 1.00 83.94 88 THR A O 1
ATOM 623 N N . GLY A 1 89 ? -13.872 11.372 0.844 1.00 88.31 89 GLY A N 1
ATOM 624 C CA . GLY A 1 89 ? -12.449 11.498 0.527 1.00 88.31 89 GLY A CA 1
ATOM 625 C C . GLY A 1 89 ? -11.787 10.221 -0.001 1.00 88.31 89 GLY A C 1
ATOM 626 O O . GLY A 1 89 ? -10.642 10.304 -0.437 1.00 88.31 89 GLY A O 1
ATOM 627 N N . VAL A 1 90 ? -12.487 9.077 -0.043 1.00 92.25 90 VAL A N 1
ATOM 628 C CA . VAL A 1 90 ? -11.924 7.799 -0.517 1.00 92.25 90 VAL A CA 1
ATOM 629 C C . VAL A 1 90 ? -11.467 7.901 -1.971 1.00 92.25 90 VAL A C 1
ATOM 631 O O . VAL A 1 90 ? -10.306 7.633 -2.246 1.00 92.25 90 VAL A O 1
ATOM 634 N N . GLN A 1 91 ? -12.310 8.373 -2.896 1.00 93.69 91 GLN A N 1
ATOM 635 C CA . GLN A 1 91 ? -11.913 8.523 -4.309 1.00 93.69 91 GLN A CA 1
ATOM 636 C C . GLN A 1 91 ? -10.716 9.463 -4.500 1.00 93.69 91 GLN A C 1
ATOM 638 O O . GLN A 1 91 ? -9.831 9.191 -5.316 1.00 93.69 91 GLN A O 1
ATOM 643 N N . THR A 1 92 ? -10.661 10.555 -3.734 1.00 94.19 92 THR A N 1
ATOM 644 C CA . THR A 1 92 ? -9.525 11.484 -3.752 1.00 94.19 92 THR A CA 1
ATOM 645 C C . THR A 1 92 ? -8.254 10.792 -3.266 1.00 94.19 92 THR A C 1
ATOM 647 O O . THR A 1 92 ? -7.222 10.888 -3.926 1.00 94.19 92 THR A O 1
ATOM 650 N N . ALA A 1 93 ? -8.336 10.045 -2.163 1.00 92.88 93 ALA A N 1
ATOM 651 C CA . ALA A 1 93 ? -7.217 9.296 -1.605 1.00 92.88 93 ALA A CA 1
ATOM 652 C C . ALA A 1 93 ? -6.737 8.176 -2.544 1.00 92.88 93 ALA A C 1
ATOM 654 O O . ALA A 1 93 ? -5.533 8.021 -2.739 1.00 92.88 93 ALA A O 1
ATOM 655 N N . GLN A 1 94 ? -7.659 7.449 -3.185 1.00 93.56 94 GLN A N 1
ATOM 656 C CA . GLN A 1 94 ? -7.343 6.428 -4.192 1.00 93.56 94 GLN A CA 1
ATOM 657 C C . GLN A 1 94 ? -6.609 7.048 -5.387 1.00 93.56 94 GLN A C 1
ATOM 659 O O . GLN A 1 94 ? -5.576 6.537 -5.816 1.00 93.56 94 GLN A O 1
ATOM 664 N N . SER A 1 95 ? -7.104 8.184 -5.888 1.00 94.00 95 SER A N 1
ATOM 665 C CA . SER A 1 95 ? -6.492 8.900 -7.014 1.00 94.00 95 SER A CA 1
ATOM 666 C C . SER A 1 95 ? -5.098 9.426 -6.668 1.00 94.00 95 SER A C 1
ATOM 668 O O . SER A 1 95 ? -4.171 9.291 -7.464 1.00 94.00 95 SER A O 1
ATOM 670 N N . ALA A 1 96 ? -4.931 9.992 -5.471 1.00 93.25 96 ALA A N 1
ATOM 671 C CA . ALA A 1 96 ? -3.651 10.515 -5.006 1.00 93.25 96 ALA A CA 1
ATOM 672 C C . ALA A 1 96 ? -2.614 9.401 -4.799 1.00 93.25 96 ALA A C 1
ATOM 674 O O . ALA A 1 96 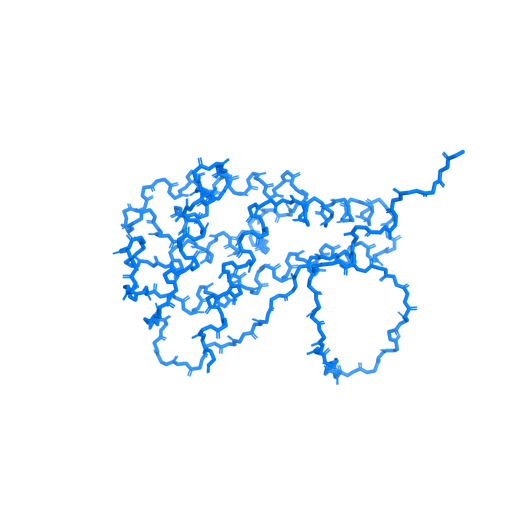? -1.483 9.526 -5.265 1.00 93.25 96 ALA A O 1
ATOM 675 N N . LEU A 1 97 ? -3.003 8.284 -4.174 1.00 91.75 97 LEU A N 1
ATOM 676 C CA . LEU A 1 97 ? -2.102 7.151 -3.962 1.00 91.75 97 LEU A CA 1
ATOM 677 C C . LEU A 1 97 ? -1.730 6.467 -5.286 1.00 91.75 97 LEU A C 1
ATOM 679 O O . LEU A 1 97 ? -0.566 6.133 -5.494 1.00 91.75 97 LEU A O 1
ATOM 683 N N . SER A 1 98 ? -2.684 6.343 -6.214 1.00 92.94 98 SER A N 1
ATOM 684 C CA . SER A 1 98 ? -2.423 5.871 -7.580 1.00 92.94 98 SER A CA 1
ATOM 685 C C . SER A 1 98 ? -1.422 6.775 -8.309 1.00 92.94 98 SER A C 1
ATOM 687 O O . SER A 1 98 ? -0.445 6.289 -8.875 1.00 92.94 98 SER A O 1
ATOM 689 N N . ALA A 1 99 ? -1.582 8.099 -8.224 1.00 93.44 99 ALA A N 1
ATOM 690 C CA . ALA A 1 99 ? -0.618 9.038 -8.793 1.00 93.44 99 ALA A CA 1
ATOM 691 C C . ALA A 1 99 ? 0.771 8.919 -8.136 1.00 93.44 99 ALA A C 1
ATOM 693 O O . ALA A 1 99 ? 1.781 8.946 -8.839 1.00 93.44 99 ALA A O 1
ATOM 694 N N . SER A 1 100 ? 0.837 8.738 -6.812 1.00 91.44 100 SER A N 1
ATOM 695 C CA . SER A 1 100 ? 2.099 8.523 -6.089 1.00 91.44 100 SER A CA 1
ATOM 696 C C . SER A 1 100 ? 2.801 7.244 -6.566 1.00 91.44 100 SER A C 1
ATOM 698 O O . SER A 1 100 ? 3.974 7.283 -6.932 1.00 91.44 100 SER A O 1
ATOM 700 N N . PHE A 1 101 ? 2.078 6.128 -6.701 1.00 90.88 101 PHE A N 1
ATOM 701 C CA . PHE A 1 101 ? 2.622 4.880 -7.249 1.00 90.88 101 PHE A CA 1
ATOM 702 C C . PHE A 1 101 ? 3.062 5.007 -8.712 1.00 90.88 101 PHE A C 1
ATOM 704 O O . PHE A 1 101 ? 4.150 4.546 -9.060 1.00 90.88 101 PHE A O 1
ATOM 711 N N . ALA A 1 102 ? 2.285 5.688 -9.555 1.00 91.31 102 ALA A N 1
ATOM 712 C CA . ALA A 1 102 ? 2.667 5.951 -10.941 1.00 91.31 102 ALA A CA 1
ATOM 713 C C . ALA A 1 102 ? 3.966 6.772 -11.032 1.00 91.31 102 ALA A C 1
ATOM 715 O O . ALA A 1 102 ? 4.845 6.454 -11.833 1.00 91.31 102 ALA A O 1
ATOM 716 N N . ASN A 1 103 ? 4.132 7.776 -10.164 1.00 90.19 103 ASN A N 1
ATOM 717 C CA . ASN A 1 103 ? 5.355 8.582 -10.078 1.00 90.19 103 ASN A CA 1
ATOM 718 C C . ASN A 1 103 ? 6.575 7.771 -9.616 1.00 90.19 103 ASN A C 1
ATOM 720 O O . ASN A 1 103 ? 7.705 8.114 -9.957 1.00 90.19 103 ASN A O 1
ATOM 724 N N . LEU A 1 104 ? 6.357 6.680 -8.877 1.00 86.19 104 LEU A N 1
ATOM 725 C CA . LEU A 1 104 ? 7.397 5.717 -8.504 1.00 86.19 104 LEU A CA 1
ATOM 726 C C . LEU A 1 104 ? 7.690 4.702 -9.623 1.00 86.19 104 LEU A C 1
ATOM 728 O O . LEU A 1 104 ? 8.519 3.814 -9.440 1.00 86.19 104 LEU A O 1
ATOM 732 N N . GLY A 1 105 ? 7.042 4.819 -10.786 1.00 85.69 105 GLY A N 1
ATOM 733 C CA . GLY A 1 105 ? 7.198 3.905 -11.919 1.00 85.69 105 GLY A CA 1
ATOM 734 C C . GLY A 1 105 ? 6.449 2.581 -11.758 1.00 85.69 105 GLY A C 1
ATOM 735 O O . GLY A 1 105 ? 6.735 1.629 -12.481 1.00 85.69 105 GLY A O 1
ATOM 736 N N . ILE A 1 106 ? 5.495 2.503 -10.826 1.00 88.38 106 ILE A N 1
ATOM 737 C CA . ILE A 1 106 ? 4.643 1.325 -10.647 1.00 88.38 106 ILE A CA 1
ATOM 738 C C . ILE A 1 106 ? 3.476 1.385 -11.637 1.00 88.38 106 ILE A C 1
ATOM 740 O O . ILE A 1 106 ? 2.854 2.430 -11.833 1.00 88.38 106 ILE A O 1
ATOM 744 N N . ASN A 1 107 ? 3.133 0.244 -12.239 1.00 88.88 107 ASN A N 1
ATOM 745 C CA . ASN A 1 107 ? 1.944 0.129 -13.075 1.00 88.88 107 ASN A CA 1
ATOM 746 C C . ASN A 1 107 ? 0.660 0.230 -12.232 1.00 88.88 107 ASN A C 1
ATOM 748 O O . ASN A 1 107 ? 0.383 -0.640 -11.408 1.00 88.88 107 ASN A O 1
ATOM 752 N N . VAL A 1 108 ? -0.162 1.245 -12.497 1.00 90.94 108 VAL A N 1
ATOM 753 C CA . VAL A 1 108 ? -1.450 1.497 -11.819 1.00 90.94 108 VAL A CA 1
ATOM 754 C C . VAL A 1 108 ? -2.671 1.281 -12.721 1.00 90.94 108 VAL A C 1
ATOM 756 O O . VAL A 1 108 ? -3.770 1.734 -12.407 1.00 90.94 108 VAL A O 1
ATOM 759 N N . GLY A 1 109 ? -2.487 0.622 -13.869 1.00 88.62 109 GLY A N 1
ATOM 760 C CA . GLY A 1 109 ? -3.584 0.277 -14.770 1.00 88.62 109 GLY A CA 1
ATOM 761 C C . GLY A 1 109 ? -4.619 -0.647 -14.119 1.00 88.62 109 GLY A C 1
ATOM 762 O O . GLY A 1 109 ? -4.337 -1.331 -13.138 1.00 88.62 109 GLY A O 1
ATOM 763 N N . ALA A 1 110 ? -5.824 -0.693 -14.688 1.00 87.56 110 ALA A N 1
ATOM 764 C CA . ALA A 1 110 ? -6.876 -1.585 -14.208 1.00 87.56 110 ALA A CA 1
ATOM 765 C C . ALA A 1 110 ? -6.401 -3.050 -14.195 1.00 87.56 110 ALA A C 1
ATOM 767 O O . ALA A 1 110 ? -5.871 -3.544 -15.191 1.00 87.56 110 ALA A O 1
ATOM 768 N N . GLY A 1 111 ? -6.600 -3.732 -13.064 1.00 85.81 111 GLY A N 1
ATOM 769 C CA . GLY A 1 111 ? -6.158 -5.113 -12.859 1.00 85.81 111 GLY A CA 1
ATOM 770 C C . GLY A 1 111 ? -4.676 -5.257 -12.505 1.00 85.81 111 GLY A C 1
ATOM 771 O O . GLY A 1 111 ? -4.203 -6.384 -12.375 1.00 85.81 111 GLY A O 1
ATOM 772 N N . SER A 1 112 ? -3.934 -4.155 -12.338 1.00 91.31 112 SER A N 1
ATOM 773 C CA . SER A 1 112 ? -2.556 -4.212 -11.849 1.00 91.31 112 SER A CA 1
ATOM 774 C C . SER A 1 112 ? -2.502 -4.505 -10.346 1.00 91.31 112 SER A C 1
ATOM 776 O O . SER A 1 112 ? -3.431 -4.135 -9.616 1.00 91.31 112 SER A O 1
ATOM 778 N N . PRO A 1 113 ? -1.384 -5.057 -9.840 1.00 90.88 113 PRO A N 1
ATOM 779 C CA . PRO A 1 113 ? -1.182 -5.235 -8.405 1.00 90.88 113 PRO A CA 1
ATOM 780 C C . PRO A 1 113 ? -1.331 -3.937 -7.601 1.00 90.88 113 PRO A C 1
ATOM 782 O O . PRO A 1 113 ? -1.854 -3.950 -6.494 1.00 90.88 113 PRO A O 1
ATOM 785 N N . ALA A 1 114 ? -0.939 -2.787 -8.156 1.00 92.12 114 ALA A N 1
ATOM 786 C CA . ALA A 1 114 ? -1.115 -1.506 -7.477 1.00 92.12 114 ALA A CA 1
ATOM 787 C C . ALA A 1 114 ? -2.590 -1.100 -7.350 1.00 92.12 114 ALA A C 1
ATOM 789 O O . ALA A 1 114 ? -2.988 -0.605 -6.297 1.00 92.12 114 ALA A O 1
ATOM 790 N N . SER A 1 115 ? -3.407 -1.345 -8.383 1.00 92.62 115 SER A N 1
ATOM 791 C CA . SER A 1 115 ? -4.857 -1.120 -8.298 1.00 92.62 115 SER A CA 1
ATOM 792 C C . SER A 1 115 ? -5.501 -2.041 -7.253 1.00 92.62 115 SER A C 1
ATOM 794 O O . SER A 1 115 ? -6.204 -1.561 -6.365 1.00 92.62 115 SER A O 1
ATOM 796 N N . SER A 1 116 ? -5.135 -3.328 -7.256 1.00 92.50 116 SER A N 1
ATOM 797 C CA . SER A 1 116 ? -5.589 -4.317 -6.271 1.00 92.50 116 SER A CA 1
ATOM 798 C C . SER A 1 116 ? -5.176 -3.957 -4.842 1.00 92.50 116 SER A C 1
ATOM 800 O O . SER A 1 116 ? -5.964 -4.126 -3.914 1.00 92.50 116 SER A O 1
ATOM 802 N N . LEU A 1 117 ? -3.968 -3.413 -4.650 1.00 94.38 117 LEU A N 1
ATOM 803 C CA . LEU A 1 117 ? -3.505 -2.927 -3.351 1.00 94.38 117 LEU A CA 1
ATOM 804 C C . LEU A 1 117 ? -4.380 -1.774 -2.847 1.00 94.38 117 LEU A C 1
ATOM 806 O O . LEU A 1 117 ? -4.830 -1.810 -1.707 1.00 94.38 117 LEU A O 1
ATOM 810 N N . ILE A 1 118 ? -4.650 -0.767 -3.680 1.00 93.75 118 ILE A N 1
ATOM 811 C CA . ILE A 1 118 ? -5.482 0.391 -3.306 1.00 93.75 118 ILE A CA 1
ATOM 812 C C . ILE A 1 118 ? -6.904 -0.057 -2.924 1.00 93.75 118 ILE A C 1
ATOM 814 O O . ILE A 1 118 ? -7.449 0.384 -1.904 1.00 93.75 118 ILE A O 1
ATOM 818 N N . ASP A 1 119 ? -7.483 -0.980 -3.688 1.00 93.38 119 ASP A N 1
ATOM 819 C CA . ASP A 1 119 ? -8.813 -1.534 -3.419 1.00 93.38 119 ASP A CA 1
ATOM 820 C C . ASP A 1 119 ? -8.847 -2.378 -2.136 1.00 93.38 119 ASP A C 1
ATOM 822 O O . ASP A 1 119 ? -9.798 -2.305 -1.347 1.00 93.38 119 ASP A O 1
ATOM 826 N N . ALA A 1 120 ? -7.790 -3.152 -1.885 1.00 92.81 120 ALA A N 1
ATOM 827 C CA . ALA A 1 120 ? -7.644 -3.948 -0.673 1.00 92.81 120 ALA A CA 1
ATOM 828 C C . ALA A 1 120 ? -7.477 -3.067 0.574 1.00 92.81 120 ALA A C 1
ATOM 830 O O . ALA A 1 120 ? -8.080 -3.352 1.606 1.00 92.81 120 ALA A O 1
ATOM 831 N N . LEU A 1 121 ? -6.734 -1.960 0.482 1.00 93.94 121 LEU A N 1
ATOM 832 C CA . LEU A 1 121 ? -6.592 -1.004 1.586 1.00 93.94 121 LEU A CA 1
ATOM 833 C C . LEU A 1 121 ? -7.901 -0.288 1.914 1.00 93.94 121 LEU A C 1
ATOM 835 O O . LEU A 1 121 ? -8.131 0.058 3.072 1.00 93.94 121 LEU A O 1
ATOM 839 N N . THR A 1 122 ? -8.760 -0.081 0.917 1.00 92.88 122 THR A N 1
ATOM 840 C CA . THR A 1 122 ? -10.031 0.625 1.091 1.00 92.88 122 THR A CA 1
ATOM 841 C C . THR A 1 122 ? -10.964 -0.174 2.005 1.00 92.88 122 THR A C 1
ATOM 843 O O . THR A 1 122 ? -11.503 -1.212 1.616 1.00 92.88 122 THR A O 1
ATOM 846 N N . GLY A 1 123 ? -11.162 0.306 3.231 1.00 88.56 123 GLY A N 1
ATOM 847 C CA . GLY A 1 123 ? -11.955 -0.356 4.262 1.00 88.56 123 GLY A CA 1
ATOM 848 C C . GLY A 1 123 ? -11.306 -1.605 4.841 1.00 88.56 123 GLY A C 1
ATOM 849 O O . GLY A 1 123 ? -12.026 -2.502 5.265 1.00 88.56 123 GLY A O 1
ATOM 850 N N . LEU A 1 124 ? -9.972 -1.680 4.860 1.00 91.12 124 LEU A N 1
ATOM 851 C CA . LEU A 1 124 ? -9.250 -2.737 5.574 1.00 91.12 124 LEU A CA 1
ATOM 852 C C . LEU A 1 124 ? -9.557 -2.722 7.081 1.00 91.12 124 LEU A C 1
ATOM 854 O O . LEU A 1 124 ? -9.590 -3.773 7.718 1.00 91.12 124 LEU A O 1
ATOM 858 N N . ILE A 1 125 ? -9.789 -1.534 7.643 1.00 88.75 125 ILE A N 1
ATOM 859 C CA . ILE A 1 125 ? -10.103 -1.316 9.056 1.00 88.75 125 ILE A CA 1
ATOM 860 C C . ILE A 1 125 ? -11.419 -0.529 9.133 1.00 88.75 125 ILE A C 1
ATOM 862 O O . ILE A 1 125 ? -11.419 0.676 9.396 1.00 88.75 125 ILE A O 1
ATOM 866 N N . PRO A 1 126 ? -12.564 -1.169 8.833 1.00 80.44 126 PRO A N 1
ATOM 867 C CA . PRO A 1 126 ? -13.815 -0.457 8.584 1.00 80.44 126 PRO A CA 1
ATOM 868 C C . PRO A 1 126 ? -14.450 0.164 9.837 1.00 80.44 126 PRO A C 1
ATOM 870 O O . PRO A 1 126 ? -15.361 0.979 9.704 1.00 80.44 126 PRO A O 1
ATOM 873 N N . ALA A 1 127 ? -14.015 -0.216 11.043 1.00 78.12 127 ALA A N 1
ATOM 874 C CA . ALA A 1 127 ? -14.601 0.254 12.296 1.00 78.12 127 ALA A CA 1
ATOM 875 C C . ALA A 1 127 ? -13.551 0.487 13.387 1.00 78.12 127 ALA A C 1
ATOM 877 O O . ALA A 1 127 ? -12.528 -0.195 13.439 1.00 78.12 127 ALA A O 1
ATOM 878 N N . ASN A 1 128 ? -13.868 1.426 14.285 1.00 74.06 128 ASN A N 1
ATOM 879 C CA . ASN A 1 128 ? -13.060 1.858 15.432 1.00 74.06 128 ASN A CA 1
ATOM 880 C C . ASN A 1 128 ? -11.714 2.507 15.090 1.00 74.06 128 ASN A C 1
ATOM 882 O O . ASN A 1 128 ? -10.909 2.731 15.996 1.00 74.06 128 ASN A O 1
ATOM 886 N N . PHE A 1 129 ? -11.486 2.870 13.824 1.00 81.19 129 PHE A N 1
ATOM 887 C CA . PHE A 1 129 ? -10.265 3.555 13.419 1.00 81.19 129 PHE A CA 1
ATOM 888 C C . PHE A 1 129 ? -10.074 4.828 14.256 1.00 81.19 129 PHE A C 1
ATOM 890 O O . PHE A 1 129 ? -10.974 5.664 14.330 1.00 81.19 129 PHE A O 1
ATOM 897 N N . ASN A 1 130 ? -8.909 4.969 14.896 1.00 73.62 130 ASN A N 1
ATOM 898 C CA . ASN A 1 130 ? -8.602 6.071 15.817 1.00 73.62 130 ASN A CA 1
ATOM 899 C C . ASN A 1 130 ? -9.499 6.145 17.081 1.00 73.62 130 ASN A C 1
ATOM 901 O O . ASN A 1 130 ? -9.690 7.218 17.647 1.00 73.62 130 ASN A O 1
ATOM 905 N N . ALA A 1 131 ? -10.041 5.021 17.563 1.00 71.19 131 ALA A N 1
ATOM 906 C CA . ALA A 1 131 ? -10.810 4.977 18.816 1.00 71.19 131 ALA A CA 1
ATOM 907 C C . ALA A 1 131 ? -9.968 5.222 20.093 1.00 71.19 131 ALA A C 1
ATOM 909 O O . ALA A 1 131 ? -10.530 5.305 21.185 1.00 71.19 131 ALA A O 1
ATOM 910 N N . GLY A 1 132 ? -8.646 5.371 19.963 1.00 67.44 132 GLY A N 1
ATOM 911 C CA . GLY A 1 132 ? -7.712 5.576 21.071 1.00 67.44 132 GLY A CA 1
ATOM 912 C C . GLY A 1 132 ? -7.094 4.278 21.595 1.00 67.44 132 GLY A C 1
ATOM 913 O O . GLY A 1 132 ? -7.427 3.181 21.143 1.00 67.44 132 GLY A O 1
ATOM 914 N N . ASP A 1 133 ? -6.161 4.420 22.535 1.00 73.25 133 ASP A N 1
ATOM 915 C CA . ASP A 1 133 ? -5.364 3.307 23.056 1.00 73.25 133 ASP A CA 1
ATOM 916 C C . ASP A 1 133 ? -6.222 2.230 23.738 1.00 73.25 133 ASP A C 1
ATOM 918 O O . ASP A 1 133 ? -7.152 2.522 24.496 1.00 73.25 133 ASP A O 1
ATOM 922 N N . GLY A 1 134 ? -5.883 0.964 23.479 1.00 68.88 134 GLY A N 1
ATOM 923 C CA . GLY A 1 134 ? -6.531 -0.204 24.080 1.00 68.88 134 GLY A CA 1
ATOM 924 C C . GLY A 1 134 ? -7.889 -0.562 23.471 1.00 68.88 134 GLY A C 1
ATOM 925 O O . GLY A 1 134 ? -8.559 -1.465 23.972 1.00 68.88 134 GLY A O 1
ATOM 926 N N . GLN A 1 135 ? -8.312 0.122 22.401 1.00 79.38 135 GLN A N 1
ATOM 927 C CA . GLN A 1 135 ? -9.535 -0.208 21.671 1.00 79.38 135 GLN A CA 1
ATOM 928 C C . GLN A 1 135 ? -9.240 -1.154 20.508 1.00 79.38 135 GLN A C 1
ATOM 930 O O . GLN A 1 135 ? -8.472 -0.840 19.594 1.00 79.38 135 GLN A O 1
ATOM 935 N N . THR A 1 136 ? -9.919 -2.301 20.497 1.00 83.00 136 THR A N 1
ATOM 936 C CA . THR A 1 136 ? -9.795 -3.267 19.403 1.00 83.00 136 THR A CA 1
ATOM 937 C C . THR A 1 136 ? -10.355 -2.705 18.100 1.00 83.00 136 THR A C 1
ATOM 939 O O . THR A 1 136 ? -11.482 -2.199 18.042 1.00 83.00 136 THR A O 1
ATOM 942 N N . GLN A 1 137 ? -9.576 -2.870 17.040 1.00 84.19 137 GLN A N 1
ATOM 943 C CA . GLN A 1 137 ? -9.921 -2.518 15.674 1.00 84.19 137 GLN A CA 1
ATOM 944 C C . GLN A 1 137 ? -10.531 -3.728 14.977 1.00 84.19 137 GLN A C 1
ATOM 946 O O . GLN A 1 137 ? -10.051 -4.848 15.151 1.00 84.19 137 GLN A O 1
ATOM 951 N N . SER A 1 138 ? -11.571 -3.510 14.174 1.00 86.00 138 SER A N 1
ATOM 952 C CA . SER A 1 138 ? -12.059 -4.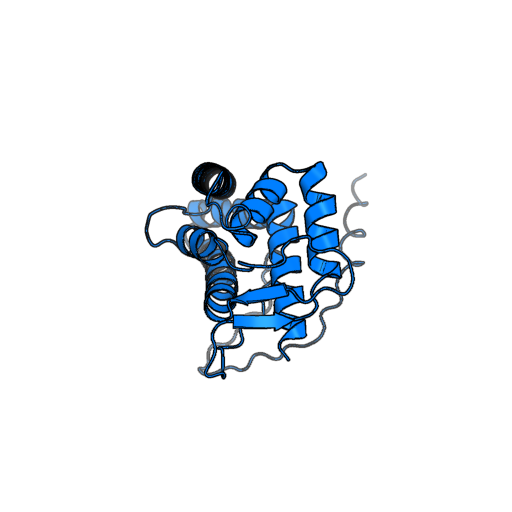551 13.266 1.00 86.00 138 SER A CA 1
ATOM 953 C C . SER A 1 138 ? -11.208 -4.523 12.007 1.00 86.00 138 SER A C 1
ATOM 955 O O . SER A 1 138 ? -11.187 -3.502 11.330 1.00 86.00 138 SER A O 1
ATOM 957 N N . VAL A 1 139 ? -10.518 -5.616 11.700 1.00 87.75 139 VAL A N 1
ATOM 958 C CA . VAL A 1 139 ? -9.700 -5.779 10.494 1.00 87.75 139 VAL A CA 1
ATOM 959 C C . VAL A 1 139 ? -10.348 -6.803 9.576 1.00 87.75 139 VAL A C 1
ATOM 961 O O . VAL A 1 139 ? -10.708 -7.895 10.015 1.00 87.75 139 VAL A O 1
ATOM 964 N N . ASP A 1 140 ? -10.477 -6.463 8.298 1.00 87.69 140 ASP A N 1
ATOM 965 C CA . ASP A 1 140 ? -10.908 -7.392 7.257 1.00 87.69 140 ASP A CA 1
ATOM 966 C C . ASP A 1 140 ? -9.718 -8.249 6.794 1.00 87.69 140 ASP A C 1
ATOM 968 O O . ASP A 1 140 ? -8.787 -7.779 6.140 1.00 87.69 140 ASP A O 1
ATOM 972 N N . LEU A 1 141 ? -9.740 -9.532 7.152 1.00 83.69 141 LEU A N 1
ATOM 973 C CA . LEU A 1 141 ? -8.680 -10.497 6.868 1.00 83.69 141 LEU A CA 1
ATOM 974 C C . LEU A 1 141 ? -8.526 -10.793 5.377 1.00 83.69 141 LEU A C 1
ATOM 976 O O . LEU A 1 141 ? -7.412 -11.050 4.921 1.00 83.69 141 LEU A O 1
ATOM 980 N N . GLN A 1 142 ? -9.619 -10.766 4.611 1.00 86.69 142 GLN A N 1
ATOM 981 C CA . GLN A 1 142 ? -9.556 -10.987 3.169 1.00 86.69 142 GLN A CA 1
ATOM 982 C C . GLN A 1 142 ? -8.867 -9.801 2.498 1.00 86.69 142 GLN A C 1
ATOM 984 O O . GLN A 1 142 ? -7.966 -9.987 1.681 1.00 86.69 142 GLN A O 1
ATOM 989 N N . LYS A 1 143 ? -9.242 -8.581 2.887 1.00 90.31 143 LYS A N 1
ATOM 990 C CA . LYS A 1 143 ? -8.574 -7.357 2.436 1.00 90.31 143 LYS A CA 1
ATOM 991 C C . LYS A 1 143 ? -7.117 -7.306 2.876 1.00 90.31 143 LYS A C 1
ATOM 993 O O . LYS A 1 143 ? -6.268 -6.931 2.076 1.00 90.31 143 LYS A O 1
ATOM 998 N N . LEU A 1 144 ? -6.798 -7.731 4.099 1.00 87.81 144 LEU A N 1
ATOM 999 C CA . LEU A 1 144 ? -5.415 -7.776 4.577 1.00 87.81 144 LEU A CA 1
ATOM 1000 C C . LEU A 1 144 ? -4.568 -8.724 3.728 1.00 87.81 144 LEU A C 1
ATOM 1002 O O . LEU A 1 144 ? -3.476 -8.358 3.298 1.00 87.81 144 LEU A O 1
ATOM 1006 N N . PHE A 1 145 ? -5.086 -9.928 3.476 1.00 84.94 145 PHE A N 1
ATOM 1007 C CA . PHE A 1 145 ? -4.439 -10.924 2.631 1.00 84.94 145 PHE A CA 1
ATOM 1008 C C . PHE A 1 145 ? -4.182 -10.371 1.225 1.00 84.94 145 PHE A C 1
ATOM 1010 O O . PHE A 1 145 ? -3.051 -10.418 0.745 1.00 84.94 145 PHE A O 1
ATOM 1017 N N . LEU A 1 146 ? -5.204 -9.779 0.598 1.00 86.06 146 LEU A N 1
ATOM 1018 C CA . LEU A 1 146 ? -5.095 -9.187 -0.738 1.00 86.06 146 LEU A CA 1
ATOM 1019 C C . LEU A 1 146 ? -4.129 -7.996 -0.771 1.00 86.06 146 LEU A C 1
ATOM 1021 O O . LEU A 1 146 ? -3.395 -7.838 -1.745 1.00 86.06 146 LEU A O 1
ATOM 1025 N N . ALA A 1 147 ? -4.086 -7.179 0.284 1.00 88.69 147 ALA A N 1
ATOM 1026 C CA . ALA A 1 147 ? -3.152 -6.062 0.393 1.00 88.69 147 ALA A CA 1
ATOM 1027 C C . ALA A 1 147 ? -1.704 -6.561 0.483 1.00 88.69 147 ALA A C 1
ATOM 1029 O O . ALA A 1 147 ? -0.838 -6.074 -0.241 1.00 88.69 147 ALA A O 1
ATOM 1030 N N . ILE A 1 148 ? -1.437 -7.567 1.320 1.00 84.88 148 ILE A N 1
ATOM 1031 C CA . ILE A 1 148 ? -0.107 -8.177 1.455 1.00 84.88 148 ILE A CA 1
ATOM 1032 C C . ILE A 1 148 ? 0.319 -8.858 0.149 1.00 84.88 148 ILE A C 1
ATOM 1034 O O . ILE A 1 148 ? 1.452 -8.682 -0.299 1.00 84.88 148 ILE A O 1
ATOM 1038 N N . GLU A 1 149 ? -0.582 -9.612 -0.480 1.00 87.19 149 GLU A N 1
ATOM 1039 C CA . GLU A 1 149 ? -0.330 -10.268 -1.762 1.00 87.19 149 GLU A CA 1
ATOM 1040 C C . GLU A 1 149 ? 0.009 -9.251 -2.853 1.00 87.19 149 GLU A C 1
ATOM 1042 O O . GLU A 1 149 ? 1.051 -9.365 -3.498 1.00 87.19 149 GLU A O 1
ATOM 1047 N N . SER A 1 150 ? -0.825 -8.224 -3.010 1.00 89.75 150 SER A N 1
ATOM 1048 C CA . SER A 1 150 ? -0.641 -7.174 -4.013 1.00 89.75 150 SER A CA 1
ATOM 1049 C C . SER A 1 150 ? 0.649 -6.388 -3.776 1.00 89.75 150 SER A C 1
ATOM 1051 O O . SER A 1 150 ? 1.404 -6.136 -4.713 1.00 89.75 150 SER A O 1
ATOM 1053 N N . PHE A 1 151 ? 0.960 -6.057 -2.519 1.00 87.94 151 PHE A N 1
ATOM 1054 C CA . PHE A 1 151 ? 2.218 -5.409 -2.146 1.00 87.94 151 PHE A CA 1
ATOM 1055 C C . PHE A 1 151 ? 3.431 -6.254 -2.560 1.00 87.94 151 PHE A C 1
ATOM 1057 O O . PHE A 1 151 ? 4.354 -5.753 -3.202 1.00 87.94 151 PHE A O 1
ATOM 1064 N N . ASN A 1 152 ? 3.411 -7.552 -2.250 1.00 84.56 152 ASN A N 1
ATOM 1065 C CA . ASN A 1 152 ? 4.484 -8.468 -2.631 1.00 84.56 152 ASN A CA 1
ATOM 1066 C C . ASN A 1 152 ? 4.597 -8.628 -4.151 1.00 84.56 152 ASN A C 1
ATOM 1068 O O . ASN A 1 152 ? 5.709 -8.705 -4.668 1.00 84.56 152 ASN A O 1
ATOM 1072 N N . GLN A 1 153 ? 3.474 -8.666 -4.873 1.00 87.38 153 GLN A N 1
ATOM 1073 C CA . GLN A 1 153 ? 3.469 -8.722 -6.336 1.00 87.38 153 GLN A CA 1
ATOM 1074 C C . GLN A 1 153 ? 4.144 -7.488 -6.946 1.00 87.38 153 GLN A C 1
ATOM 1076 O O . GLN A 1 153 ? 4.999 -7.665 -7.805 1.00 87.38 153 GLN A O 1
ATOM 1081 N N . ILE A 1 154 ? 3.873 -6.273 -6.449 1.00 87.00 154 ILE A N 1
ATOM 1082 C CA . ILE A 1 154 ? 4.556 -5.044 -6.909 1.00 87.00 154 ILE A CA 1
ATOM 1083 C C . ILE A 1 154 ? 6.076 -5.175 -6.756 1.00 87.00 154 ILE A C 1
ATOM 1085 O O . ILE A 1 154 ? 6.826 -4.923 -7.701 1.00 87.00 154 ILE A O 1
ATOM 1089 N N . VAL A 1 155 ? 6.545 -5.583 -5.570 1.00 86.38 155 VAL A N 1
ATOM 1090 C CA . VAL A 1 155 ? 7.986 -5.710 -5.295 1.00 86.38 155 VAL A CA 1
ATOM 1091 C C . VAL A 1 155 ? 8.616 -6.796 -6.172 1.00 86.38 155 VAL A C 1
ATOM 1093 O O . VAL A 1 155 ? 9.680 -6.576 -6.749 1.00 86.38 155 VAL A O 1
ATOM 1096 N N . ASN A 1 156 ? 7.950 -7.943 -6.319 1.00 84.94 156 ASN A N 1
ATOM 1097 C CA . ASN A 1 156 ? 8.443 -9.060 -7.122 1.00 84.94 156 ASN A CA 1
ATOM 1098 C C . ASN A 1 156 ? 8.456 -8.747 -8.621 1.00 84.94 156 ASN A C 1
ATOM 1100 O O . ASN A 1 156 ? 9.418 -9.098 -9.295 1.00 84.94 156 ASN A O 1
ATOM 1104 N N . GLU A 1 157 ? 7.432 -8.082 -9.157 1.00 85.00 157 GLU A N 1
ATOM 1105 C CA . GLU A 1 157 ? 7.399 -7.661 -10.562 1.00 85.00 157 GLU A CA 1
ATOM 1106 C C . GLU A 1 157 ? 8.566 -6.730 -10.877 1.00 85.00 157 GLU A C 1
ATOM 1108 O O . GLU A 1 157 ? 9.314 -6.976 -11.824 1.00 85.00 157 GLU A O 1
ATOM 1113 N N . LEU A 1 158 ? 8.785 -5.711 -10.043 1.00 82.25 158 LEU A N 1
ATOM 1114 C CA . LEU A 1 158 ? 9.910 -4.797 -10.214 1.00 82.25 158 LEU A CA 1
ATOM 1115 C C . LEU A 1 158 ? 11.255 -5.521 -10.082 1.00 82.25 158 LEU A C 1
ATOM 1117 O O . LEU A 1 158 ? 12.147 -5.299 -10.897 1.00 82.25 158 LEU A O 1
ATOM 1121 N N . ALA A 1 159 ? 11.412 -6.415 -9.103 1.00 83.88 159 ALA A N 1
ATOM 1122 C CA . ALA A 1 159 ? 12.640 -7.193 -8.941 1.00 83.88 159 ALA A CA 1
ATOM 1123 C C . ALA A 1 159 ? 12.898 -8.130 -10.133 1.00 83.88 159 ALA A C 1
ATOM 1125 O O . ALA A 1 159 ? 14.034 -8.260 -10.589 1.00 83.88 159 ALA A O 1
ATOM 1126 N N . ASN A 1 160 ? 11.855 -8.754 -10.677 1.00 81.69 160 ASN A N 1
ATOM 1127 C CA . ASN A 1 160 ? 11.961 -9.620 -11.849 1.00 81.69 160 ASN A CA 1
ATOM 1128 C C . ASN A 1 160 ? 12.348 -8.825 -13.100 1.00 81.69 160 ASN A C 1
ATOM 1130 O O . ASN A 1 160 ? 13.217 -9.266 -13.848 1.00 81.69 160 ASN A O 1
ATOM 1134 N N . ILE A 1 161 ? 11.764 -7.638 -13.304 1.00 81.50 161 ILE A N 1
ATOM 1135 C CA . ILE A 1 161 ? 12.137 -6.745 -14.412 1.00 81.50 161 ILE A CA 1
ATOM 1136 C C . ILE A 1 161 ? 13.582 -6.257 -14.242 1.00 81.50 161 ILE A C 1
ATOM 1138 O O . ILE A 1 161 ? 14.341 -6.268 -15.208 1.00 81.50 161 ILE A O 1
ATOM 1142 N N . ALA A 1 162 ? 13.990 -5.892 -13.022 1.00 83.50 162 ALA A N 1
ATOM 1143 C CA . ALA A 1 162 ? 15.354 -5.452 -12.713 1.00 83.50 162 ALA A CA 1
ATOM 1144 C C . ALA A 1 162 ? 16.420 -6.531 -12.984 1.00 83.50 162 ALA A C 1
ATOM 1146 O O . ALA A 1 162 ? 17.550 -6.200 -13.329 1.00 83.50 162 ALA A O 1
ATOM 1147 N N . ASN A 1 163 ? 16.061 -7.812 -12.861 1.00 78.81 163 ASN A N 1
ATOM 1148 C CA . ASN A 1 163 ? 16.928 -8.952 -13.183 1.00 78.81 163 ASN A CA 1
ATOM 1149 C C . ASN A 1 163 ? 16.794 -9.434 -14.641 1.00 78.81 163 ASN A C 1
ATOM 1151 O O . ASN A 1 163 ? 17.423 -10.422 -15.026 1.00 78.81 163 ASN A O 1
ATOM 1155 N N . GLY A 1 164 ? 15.946 -8.785 -15.441 1.00 79.19 164 GLY A N 1
ATOM 1156 C CA . GLY A 1 164 ? 15.685 -9.149 -16.826 1.00 79.19 164 GLY A CA 1
ATOM 1157 C C . GLY A 1 164 ? 16.839 -8.814 -17.774 1.00 79.19 164 GLY A C 1
ATOM 1158 O O . GLY A 1 164 ? 17.776 -8.092 -17.445 1.00 79.19 164 GLY A O 1
ATOM 1159 N N . SER A 1 165 ? 16.753 -9.332 -18.999 1.00 79.31 165 SER A N 1
ATOM 1160 C CA . SER A 1 165 ? 17.763 -9.114 -20.041 1.00 79.31 165 SER A CA 1
ATOM 1161 C C . SER A 1 165 ? 17.603 -7.800 -20.814 1.00 79.31 165 SER A C 1
ATOM 1163 O O . SER A 1 165 ? 18.484 -7.463 -21.600 1.00 79.31 165 SER A O 1
ATOM 1165 N N . ASP A 1 166 ? 16.487 -7.081 -20.645 1.00 91.31 166 ASP A N 1
ATOM 1166 C CA . ASP A 1 166 ? 16.290 -5.752 -21.236 1.00 91.31 166 ASP A CA 1
ATOM 1167 C C . ASP A 1 166 ? 16.954 -4.692 -20.339 1.00 91.31 166 ASP A C 1
ATOM 1169 O O . ASP A 1 166 ? 16.447 -4.420 -19.246 1.00 91.31 166 ASP A O 1
ATOM 1173 N N . PRO A 1 167 ? 18.062 -4.065 -20.778 1.00 85.00 167 PRO A N 1
ATOM 1174 C CA . PRO A 1 167 ? 18.815 -3.133 -19.947 1.00 85.00 167 PRO A CA 1
ATOM 1175 C C . PRO A 1 167 ? 18.030 -1.860 -19.609 1.00 85.00 167 PRO A C 1
ATOM 1177 O O . PRO A 1 167 ? 18.200 -1.314 -18.522 1.00 85.00 167 PRO A O 1
ATOM 1180 N N . VAL A 1 168 ? 17.148 -1.395 -20.501 1.00 89.31 168 VAL A N 1
ATOM 1181 C CA . VAL A 1 168 ? 16.378 -0.159 -20.288 1.00 89.31 168 VAL A CA 1
ATOM 1182 C C . VAL A 1 168 ? 15.241 -0.410 -19.305 1.00 89.31 168 VAL A C 1
ATOM 1184 O O . VAL A 1 168 ? 14.975 0.419 -18.432 1.00 89.31 168 VAL A O 1
ATOM 1187 N N . ALA A 1 169 ? 14.559 -1.549 -19.433 1.00 84.44 169 ALA A N 1
ATOM 1188 C CA . ALA A 1 169 ? 13.520 -1.939 -18.485 1.00 84.44 169 ALA A CA 1
ATOM 1189 C C . ALA A 1 169 ? 14.112 -2.235 -17.099 1.00 84.44 169 ALA A C 1
ATOM 1191 O O . ALA A 1 169 ? 13.564 -1.780 -16.092 1.00 84.44 169 ALA A O 1
ATOM 1192 N N . ALA A 1 170 ? 15.256 -2.924 -17.049 1.00 82.06 170 ALA A N 1
ATOM 1193 C CA . ALA A 1 170 ? 15.938 -3.260 -15.807 1.00 82.06 170 ALA A CA 1
ATOM 1194 C C . ALA A 1 170 ? 16.395 -2.015 -15.032 1.00 82.06 170 ALA A C 1
ATOM 1196 O O . ALA A 1 170 ? 16.152 -1.913 -13.829 1.00 82.06 170 ALA A O 1
ATOM 1197 N N . GLU A 1 171 ? 16.991 -1.031 -15.715 1.00 84.94 171 GLU A N 1
ATOM 1198 C CA . GLU A 1 171 ? 17.417 0.231 -15.097 1.00 84.94 171 GLU A CA 1
ATOM 1199 C C . GLU A 1 171 ? 16.231 1.000 -14.494 1.00 84.94 171 GLU A C 1
ATOM 1201 O O . GLU A 1 171 ? 16.299 1.460 -13.351 1.00 84.94 171 GLU A O 1
ATOM 1206 N N . LYS A 1 172 ? 15.111 1.085 -15.225 1.00 85.06 172 LYS A N 1
ATOM 1207 C CA . LYS A 1 172 ? 13.885 1.732 -14.732 1.00 85.06 172 LYS A CA 1
ATOM 1208 C C . LYS A 1 172 ? 13.320 1.024 -13.505 1.00 85.06 172 LYS A C 1
ATOM 1210 O O . LYS A 1 172 ? 12.989 1.686 -12.526 1.00 85.06 172 LYS A O 1
ATOM 1215 N N . ALA A 1 173 ? 13.247 -0.304 -13.531 1.00 80.38 173 ALA A N 1
ATOM 1216 C CA . ALA A 1 173 ? 12.735 -1.076 -12.404 1.00 80.38 173 ALA A CA 1
ATOM 1217 C C . ALA A 1 173 ? 13.633 -0.961 -11.162 1.00 80.38 173 ALA A C 1
ATOM 1219 O O . ALA A 1 173 ? 13.129 -0.833 -10.046 1.00 80.38 173 ALA A O 1
ATOM 1220 N N . LEU A 1 174 ? 14.957 -0.919 -11.338 1.00 82.31 174 LEU A N 1
ATOM 1221 C CA . LEU A 1 174 ? 15.897 -0.681 -10.241 1.00 82.31 174 LEU A CA 1
ATOM 1222 C C . LEU A 1 174 ? 15.730 0.725 -9.643 1.00 82.31 174 LEU A C 1
ATOM 1224 O O . LEU A 1 174 ? 15.744 0.884 -8.421 1.00 82.31 174 LEU A O 1
ATOM 1228 N N . ALA A 1 175 ? 15.519 1.744 -10.481 1.00 83.81 175 ALA A N 1
ATOM 1229 C CA . ALA A 1 175 ? 15.211 3.097 -10.022 1.00 83.81 175 ALA A CA 1
ATOM 1230 C C . ALA A 1 175 ? 13.903 3.139 -9.213 1.00 83.81 175 ALA A C 1
ATOM 1232 O O . ALA A 1 175 ? 13.877 3.734 -8.135 1.00 83.81 175 ALA A O 1
ATOM 1233 N N . SER A 1 176 ? 12.857 2.448 -9.674 1.00 84.81 176 SER A N 1
ATOM 1234 C CA . SER A 1 176 ? 11.590 2.297 -8.948 1.00 84.81 176 SER A CA 1
ATOM 1235 C C . SER A 1 176 ? 11.762 1.596 -7.600 1.00 84.81 176 SER A C 1
ATOM 1237 O O . SER A 1 176 ? 11.258 2.085 -6.593 1.00 84.81 176 SER A O 1
ATOM 1239 N N . LEU A 1 177 ? 12.526 0.501 -7.531 1.00 83.31 177 LEU A N 1
ATOM 1240 C CA . LEU A 1 177 ? 12.816 -0.195 -6.268 1.00 83.31 177 LEU A CA 1
ATOM 1241 C C . LEU A 1 177 ? 13.569 0.701 -5.277 1.00 83.31 177 LEU A C 1
ATOM 1243 O O . LEU A 1 177 ? 13.233 0.740 -4.091 1.00 83.31 177 LEU A O 1
ATOM 1247 N N . ASN A 1 178 ? 14.547 1.471 -5.756 1.00 81.19 178 ASN A N 1
ATOM 1248 C CA . ASN A 1 178 ? 15.270 2.434 -4.926 1.00 81.19 178 ASN A CA 1
ATOM 1249 C C . ASN A 1 17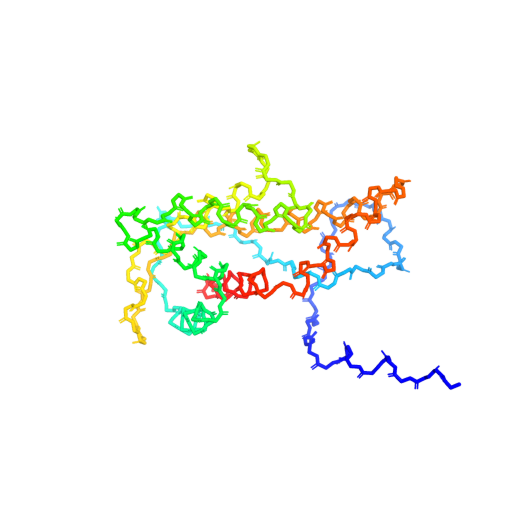8 ? 14.350 3.562 -4.434 1.00 81.19 178 ASN A C 1
ATOM 1251 O O . ASN A 1 178 ? 14.389 3.922 -3.253 1.00 81.19 178 ASN A O 1
ATOM 1255 N N . ALA A 1 179 ? 13.477 4.080 -5.300 1.00 80.81 179 ALA A N 1
ATOM 1256 C CA . ALA A 1 179 ? 12.486 5.084 -4.925 1.00 80.81 179 ALA A CA 1
ATOM 1257 C C . ALA A 1 179 ? 11.499 4.536 -3.880 1.00 80.81 179 ALA A C 1
ATOM 1259 O O . ALA A 1 179 ? 11.211 5.214 -2.899 1.00 80.81 179 ALA A O 1
ATOM 1260 N N . LEU A 1 180 ? 11.056 3.281 -4.014 1.00 82.69 180 LEU A N 1
ATOM 1261 C CA . LEU A 1 180 ? 10.190 2.625 -3.027 1.00 82.69 180 LEU A CA 1
ATOM 1262 C C . LEU A 1 180 ? 10.869 2.469 -1.669 1.00 82.69 180 LEU A C 1
ATOM 1264 O O . LEU A 1 180 ? 10.251 2.744 -0.645 1.00 82.69 180 LEU A O 1
ATOM 1268 N N . SER A 1 181 ? 12.146 2.080 -1.655 1.00 76.69 181 SER A N 1
ATOM 1269 C CA . SER A 1 181 ? 12.917 1.900 -0.415 1.00 76.69 181 SER A CA 1
ATOM 1270 C C . SER A 1 181 ? 13.120 3.194 0.385 1.00 76.69 181 SER A C 1
ATOM 1272 O O . SER A 1 181 ? 13.396 3.146 1.581 1.00 76.69 181 SER A O 1
ATOM 1274 N N . THR A 1 182 ? 12.979 4.350 -0.268 1.00 78.94 182 THR A N 1
ATOM 1275 C CA . THR A 1 182 ? 13.135 5.677 0.344 1.00 78.94 182 THR A CA 1
ATOM 1276 C C . THR A 1 182 ? 11.808 6.423 0.484 1.00 78.94 182 THR A C 1
ATOM 1278 O O . THR A 1 182 ? 11.751 7.465 1.139 1.00 78.94 182 THR A O 1
ATOM 1281 N N . ASN A 1 183 ? 10.719 5.888 -0.079 1.00 81.25 183 ASN A N 1
ATOM 1282 C CA . ASN A 1 183 ? 9.390 6.461 0.045 1.00 81.25 183 ASN A CA 1
ATOM 1283 C C . ASN A 1 183 ? 8.806 6.138 1.428 1.00 81.25 183 ASN A C 1
AT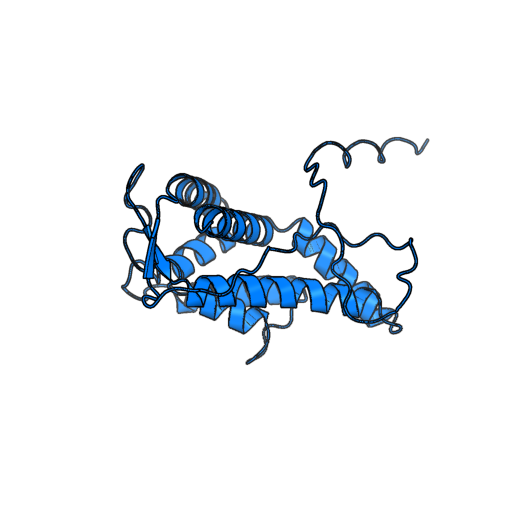OM 1285 O O . ASN A 1 183 ? 8.551 4.981 1.783 1.00 81.25 183 ASN A O 1
ATOM 1289 N N . GLN A 1 184 ? 8.575 7.191 2.211 1.00 82.69 184 GLN A N 1
ATOM 1290 C CA . GLN A 1 184 ? 8.064 7.069 3.571 1.00 82.69 184 GLN A CA 1
ATOM 1291 C C . GLN A 1 184 ? 6.670 6.433 3.606 1.00 82.69 184 GLN A C 1
ATOM 1293 O O . GLN A 1 184 ? 6.428 5.584 4.454 1.00 82.69 184 GLN A O 1
ATOM 1298 N N . ALA A 1 185 ? 5.772 6.780 2.679 1.00 82.12 185 ALA A N 1
ATOM 1299 C CA . ALA A 1 185 ? 4.419 6.232 2.659 1.00 82.12 185 ALA A CA 1
ATOM 1300 C C . ALA A 1 185 ? 4.411 4.732 2.344 1.00 82.12 185 ALA A C 1
ATOM 1302 O O . ALA A 1 185 ? 3.722 3.970 3.017 1.00 82.12 185 ALA A O 1
ATOM 1303 N N . PHE A 1 186 ? 5.235 4.290 1.392 1.00 81.81 186 PHE A N 1
ATOM 1304 C CA . PHE A 1 186 ? 5.394 2.874 1.063 1.00 81.81 186 PHE A CA 1
ATOM 1305 C C . PHE A 1 186 ? 6.007 2.079 2.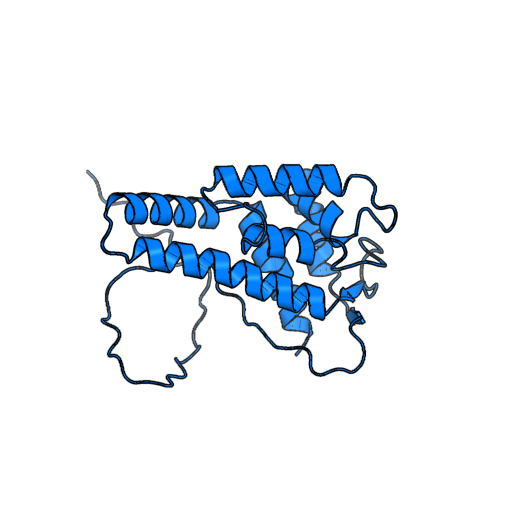225 1.00 81.81 186 PHE A C 1
ATOM 1307 O O . PHE A 1 186 ? 5.544 0.985 2.553 1.00 81.81 186 PHE A O 1
ATOM 1314 N N . THR A 1 187 ? 7.005 2.656 2.901 1.00 81.88 187 THR A N 1
ATOM 1315 C CA . THR A 1 187 ? 7.626 2.052 4.089 1.00 81.88 187 THR A CA 1
ATOM 1316 C C . THR A 1 187 ? 6.628 1.950 5.240 1.00 81.88 187 THR A C 1
ATOM 1318 O O . THR A 1 187 ? 6.473 0.877 5.817 1.00 81.88 187 THR A O 1
ATOM 1321 N N . THR A 1 188 ? 5.907 3.031 5.546 1.00 81.25 188 THR A N 1
ATOM 1322 C CA . THR A 1 188 ? 4.869 3.053 6.585 1.00 81.25 188 THR A CA 1
ATOM 1323 C C . THR A 1 188 ? 3.748 2.068 6.272 1.00 81.25 188 THR A C 1
ATOM 1325 O O . THR A 1 188 ? 3.321 1.334 7.155 1.00 81.25 188 THR A O 1
ATOM 1328 N N . LEU A 1 189 ? 3.309 1.981 5.015 1.00 82.69 189 LEU A N 1
ATOM 1329 C CA . LEU A 1 189 ? 2.316 0.997 4.596 1.00 82.69 189 LEU A CA 1
ATOM 1330 C C . LEU A 1 189 ? 2.801 -0.432 4.871 1.00 82.69 189 LEU A C 1
ATOM 1332 O O . LEU A 1 189 ? 2.081 -1.228 5.472 1.00 82.69 189 LEU A O 1
ATOM 1336 N N . SER A 1 190 ? 4.038 -0.745 4.480 1.00 83.69 190 SER A N 1
ATOM 1337 C CA . SER A 1 190 ? 4.641 -2.056 4.716 1.00 83.69 190 SER A CA 1
ATOM 1338 C C . SER A 1 190 ? 4.721 -2.399 6.205 1.00 83.69 190 SER A C 1
ATOM 1340 O O . SER A 1 190 ? 4.325 -3.493 6.608 1.00 83.69 190 SER A O 1
ATOM 1342 N N . THR A 1 191 ? 5.172 -1.464 7.049 1.00 81.06 191 THR A N 1
ATOM 1343 C CA . THR A 1 191 ? 5.280 -1.701 8.496 1.00 81.06 191 THR A CA 1
ATOM 1344 C C . THR A 1 191 ? 3.917 -1.822 9.172 1.00 81.06 191 THR A C 1
ATOM 1346 O O . THR A 1 191 ? 3.764 -2.658 10.066 1.00 81.06 191 THR A O 1
ATOM 1349 N N . THR A 1 192 ? 2.912 -1.058 8.735 1.00 81.00 192 THR A N 1
ATOM 1350 C CA . THR A 1 192 ? 1.530 -1.190 9.216 1.00 81.00 192 THR A CA 1
ATOM 1351 C C . THR A 1 192 ? 0.965 -2.563 8.858 1.00 81.00 192 THR A C 1
ATOM 1353 O O . THR A 1 192 ? 0.501 -3.267 9.753 1.00 81.00 192 THR A O 1
ATOM 1356 N N . LEU A 1 193 ? 1.066 -2.995 7.596 1.00 83.25 193 LEU A N 1
ATOM 1357 C CA . LEU A 1 193 ? 0.593 -4.317 7.163 1.00 83.25 193 LEU A CA 1
ATOM 1358 C C . LEU A 1 193 ? 1.320 -5.455 7.898 1.00 83.25 193 LEU A C 1
ATOM 1360 O O . LEU A 1 193 ? 0.680 -6.401 8.356 1.00 83.25 193 LEU A O 1
ATOM 1364 N N . ALA A 1 194 ? 2.642 -5.345 8.071 1.00 82.31 194 ALA A N 1
ATOM 1365 C CA . ALA A 1 194 ? 3.436 -6.313 8.825 1.00 82.31 194 ALA A CA 1
ATOM 1366 C C . ALA A 1 194 ? 3.013 -6.402 10.298 1.00 82.31 194 ALA A C 1
ATOM 1368 O O . ALA A 1 194 ? 2.940 -7.500 10.846 1.00 82.31 194 ALA A O 1
ATOM 1369 N N . SER A 1 195 ? 2.734 -5.260 10.934 1.00 78.94 195 SER A N 1
ATOM 1370 C CA . SER A 1 195 ? 2.307 -5.209 12.338 1.00 78.94 195 SER A CA 1
ATOM 1371 C C . SER A 1 195 ? 0.942 -5.867 12.511 1.00 78.94 195 SER A C 1
ATOM 1373 O O . SER A 1 195 ? 0.815 -6.776 13.322 1.00 78.94 195 SER A O 1
ATOM 1375 N N . ILE A 1 196 ? -0.029 -5.509 11.663 1.00 77.44 196 ILE A N 1
ATOM 1376 C CA . ILE A 1 196 ? -1.360 -6.133 11.652 1.00 77.44 196 ILE A CA 1
ATOM 1377 C C . ILE A 1 196 ? -1.234 -7.648 11.446 1.00 77.44 196 ILE A C 1
ATOM 1379 O O . ILE A 1 196 ? -1.853 -8.420 12.168 1.00 77.44 196 ILE A O 1
ATOM 1383 N N . SER A 1 197 ? -0.406 -8.090 10.493 1.00 77.19 197 SER A N 1
ATOM 1384 C CA . SER A 1 197 ? -0.203 -9.515 10.207 1.00 77.19 197 SER A CA 1
ATOM 1385 C C . SER A 1 197 ? 0.487 -10.280 11.339 1.00 77.19 197 SER A C 1
ATOM 1387 O O . SER A 1 197 ? 0.186 -11.458 11.544 1.00 77.19 197 SER A O 1
ATOM 1389 N N . LYS A 1 198 ? 1.417 -9.652 12.066 1.00 73.06 198 LYS A N 1
ATOM 1390 C CA . LYS A 1 198 ? 2.114 -10.283 13.193 1.00 73.06 198 LYS A CA 1
ATOM 1391 C C . LYS A 1 198 ? 1.137 -10.674 14.298 1.00 73.06 198 LYS A C 1
ATOM 1393 O O . LYS A 1 198 ? 1.284 -11.759 14.856 1.00 73.06 198 LYS A O 1
ATOM 1398 N N . ASP A 1 199 ? 0.145 -9.829 14.547 1.00 64.81 199 ASP A N 1
ATOM 1399 C CA . ASP A 1 199 ? -0.841 -10.011 15.612 1.00 64.81 199 ASP A CA 1
ATOM 1400 C C . ASP A 1 199 ? -1.973 -10.990 15.220 1.00 64.81 199 ASP A C 1
ATOM 1402 O O . ASP A 1 199 ? -2.879 -11.243 16.009 1.00 64.81 199 ASP A O 1
ATOM 1406 N N . LEU A 1 200 ? -1.909 -11.583 14.014 1.00 63.19 200 LEU A N 1
ATOM 1407 C CA . LEU A 1 200 ? -2.800 -12.666 13.563 1.00 63.19 200 LEU A CA 1
ATOM 1408 C C . LEU A 1 200 ? -2.318 -14.084 13.910 1.00 63.19 200 LEU A C 1
ATOM 1410 O O . LEU A 1 200 ? -3.053 -15.043 13.657 1.00 63.19 200 LEU A O 1
ATOM 1414 N N . LYS A 1 201 ? -1.076 -14.243 14.380 1.00 53.53 201 LYS A N 1
ATOM 1415 C CA . LYS A 1 201 ? -0.490 -15.547 14.734 1.00 53.53 201 LYS A CA 1
ATOM 1416 C C . LYS A 1 201 ? -0.807 -15.934 16.170 1.00 53.53 201 LYS A C 1
ATOM 1418 O O . LYS A 1 201 ? -1.062 -17.141 16.374 1.00 53.53 201 LYS A O 1
#

Radius of gyration: 18.14 Å; Cα contacts (8 Å, |Δi|>4): 261; chains: 1; bounding box: 59×43×45 Å

Mean predicted aligned error: 11.72 Å

Foldseek 3Di:
DDDDDPPPPPPDDPPPDDDDPDDDDDDDDPDDDQQPDDQADFDADPDPDQKDWFFPQVLLVVLVVVVVPDVLSVLLLCQQQCVVQPVPCVVVSLVVNLVVCVVLVFDSDPPALSVQLSNLSRNQQNDCRVVHHPGITIGRSVSLNSNSVSLNSRSVVLSVQLVDPPPVSNVSSVSSSVCLSPDPNNVSSRVSSNSVVVRVD

Solvent-accessible surface area (backbone atoms only — not comparable to full-atom values): 11650 Å² total; per-residue (Å²): 144,90,88,87,83,88,79,78,82,83,79,78,80,91,79,82,83,80,80,83,85,77,83,78,95,69,90,80,76,94,80,74,88,72,71,85,60,88,76,66,88,78,69,82,81,88,67,99,59,55,65,44,77,42,80,50,36,70,52,51,52,55,48,55,63,48,23,78,80,31,70,62,35,37,25,50,51,32,23,25,18,24,27,76,66,68,53,56,64,28,68,58,24,51,53,52,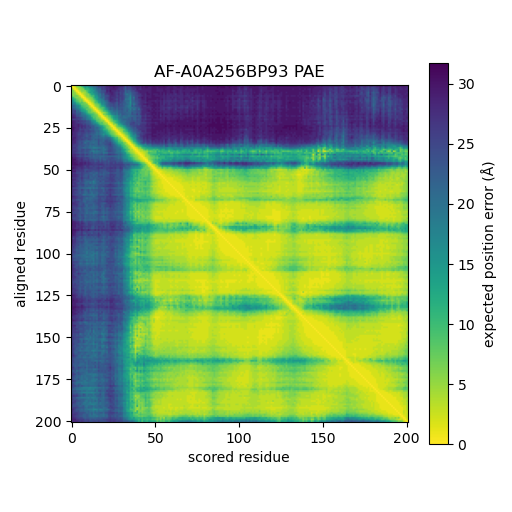50,44,51,53,40,42,75,40,72,44,64,56,51,92,89,25,40,51,39,46,23,54,58,19,35,46,37,22,27,52,40,59,67,88,68,47,84,90,42,57,28,36,34,30,45,62,29,47,43,44,26,45,51,19,52,40,45,49,54,48,52,33,52,51,39,38,72,42,90,49,67,70,57,11,54,51,25,45,52,25,46,53,48,46,60,69,32,63,49,59,47,50,50,52,53,42,54,49,52,58,55,59,78,72,114